Protein AF-A0A2I9DQM2-F1 (afdb_monomer)

Mean predicted aligned error: 3.82 Å

Solvent-accessible surface area (backbone atoms only — not comparable to full-atom values): 10138 Å² total; per-residue (Å²): 82,57,69,70,58,47,55,56,44,60,69,43,44,73,38,85,51,27,32,65,57,46,52,48,35,55,49,50,21,67,75,67,74,47,73,54,49,40,68,40,67,76,32,17,47,32,58,11,29,35,41,38,35,34,56,48,62,88,71,61,84,82,58,78,76,55,81,57,64,45,46,47,53,63,41,78,44,67,32,22,47,44,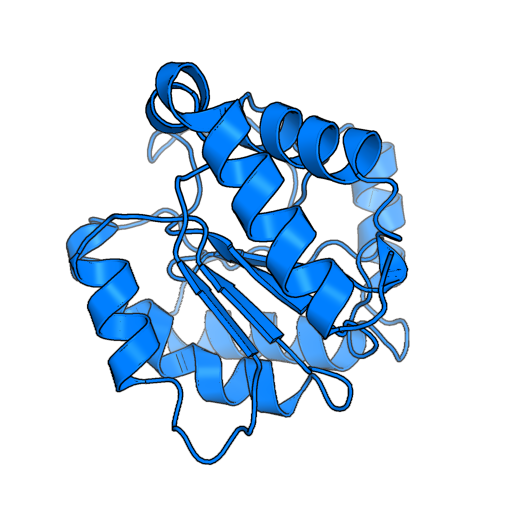43,40,49,48,39,58,76,66,62,50,57,50,53,38,28,33,60,46,41,42,24,57,47,70,81,78,56,65,69,73,40,15,50,73,28,18,71,49,46,52,65,55,54,74,53,27,85,49,54,44,29,40,38,34,32,36,75,52,64,48,44,52,50,24,44,61,72,43,49,58,78,85,60,86,52,48,80,45,78,36,47,25,43,37,63,79,40,24,78,80,32,44,70,55,31,46,51,54,51,50,52,53,34,46,77,68,63,59,100

Radius of gyration: 15.26 Å; Cα contacts (8 Å, |Δi|>4): 340; chains: 1; bounding box: 34×35×37 Å

Foldseek 3Di:
DDPVLQVVQVVLCPPPLNVLQNVLQVVLCVVVVFLFAGWGSQAQRLAAAEEEEEQEDDDDLVCPPQVHSYPALPGPAQQSVLVVVLCVVLVFRRSNYTYDYLYRGRDDDSLVCLLVSLLSVVSVVVSRPNHAAYEYQDPRPSNVVNNVVNVDVVRNHHYDYAHGSHPVRCVVCSVVVSVRVSVRCVVVVSD

Sequence (191 aa):
MDAQTCERKLSLLREPRMLPLTEYTDDLARRTNRVIPFFDPEDGGTQAELLLLMSHVDGDPGSARNGSPFISMENEDPTANNLQRVILDLGLPRSTLLLWNVVPWQDGDPKKEAGVGAIHLPRLIQRLPNLRGIAVLSKEGSVVKSVREEVPSRYRLEWTYTFSPGPRGYAHNGARLTQDLQNIARKLSLL

Organism: NCBI:txid200253

Secondary structure (DSSP, 8-state):
--HHHHHHHHHHTTSTTTHHHHHHHHHHHHHHTS--PEEPTTS-GGG-SEEEEEEE--S-TT--TT--SEE-TTSSSHHHHHHHHHHHHHT--GGGEEEEEEE-SSSS-HHHHHHHHHTTHHHHHTT-TT--EEEE----H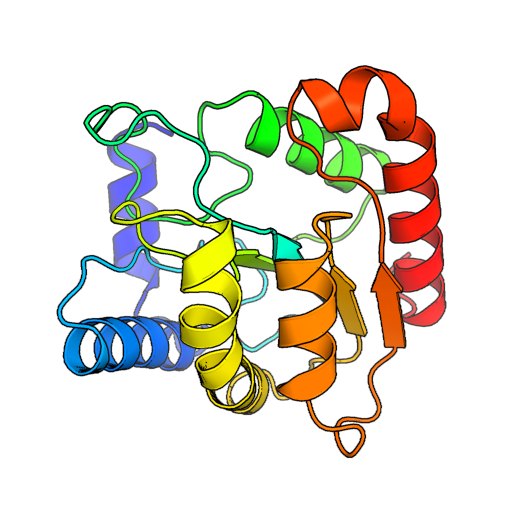HHHHHHHHHS-TTS--EEEE---SSHHHHHHHHHHHHHHHHHHHHHTT--

Structure (mmCIF, N/CA/C/O backbone):
data_AF-A0A2I9DQM2-F1
#
_entry.id   AF-A0A2I9DQM2-F1
#
loop_
_atom_site.group_PDB
_atom_site.id
_atom_site.type_symbol
_atom_site.label_atom_id
_atom_site.label_alt_id
_atom_site.label_comp_id
_atom_site.label_asym_id
_atom_site.label_entity_id
_atom_site.label_seq_id
_atom_site.pdbx_PDB_ins_code
_atom_site.Cartn_x
_atom_site.Cartn_y
_atom_site.Cartn_z
_atom_site.occupancy
_atom_site.B_iso_or_equiv
_atom_site.auth_seq_id
_atom_site.auth_comp_id
_atom_site.auth_asym_id
_atom_site.auth_atom_id
_atom_site.pdbx_PDB_model_num
ATOM 1 N N . MET A 1 1 ? 12.838 -11.529 3.606 1.00 83.88 1 MET A N 1
ATOM 2 C CA . MET A 1 1 ? 11.811 -12.558 3.821 1.00 83.88 1 MET A CA 1
ATOM 3 C C . MET A 1 1 ? 12.346 -13.876 3.293 1.00 83.88 1 MET A C 1
ATOM 5 O O . MET A 1 1 ? 12.704 -13.942 2.123 1.00 83.88 1 MET A O 1
ATOM 9 N N . ASP A 1 2 ? 12.428 -14.902 4.139 1.00 87.62 2 ASP A N 1
ATOM 10 C CA . ASP A 1 2 ? 12.892 -16.228 3.719 1.00 87.62 2 ASP A CA 1
ATOM 11 C C . ASP A 1 2 ? 11.804 -17.037 2.980 1.00 87.62 2 ASP A C 1
ATOM 13 O O . ASP A 1 2 ? 10.629 -16.655 2.919 1.00 87.62 2 ASP A O 1
ATOM 17 N N . ALA A 1 3 ? 12.207 -18.166 2.389 1.00 87.62 3 ALA A N 1
ATOM 18 C CA . ALA A 1 3 ? 11.323 -19.024 1.599 1.00 87.62 3 ALA A CA 1
ATOM 19 C C . ALA A 1 3 ? 10.185 -19.634 2.434 1.00 87.62 3 ALA A C 1
ATOM 21 O O . ALA A 1 3 ? 9.046 -19.669 1.976 1.00 87.62 3 ALA A O 1
ATOM 22 N N . GLN A 1 4 ? 10.467 -20.051 3.672 1.00 91.25 4 GLN A N 1
ATOM 23 C CA . GLN A 1 4 ? 9.466 -20.637 4.567 1.00 91.25 4 GLN A CA 1
ATOM 24 C C . GLN A 1 4 ? 8.364 -19.625 4.911 1.00 91.25 4 GLN A C 1
ATOM 26 O O . GLN A 1 4 ? 7.176 -19.954 4.930 1.00 91.25 4 GLN A O 1
ATOM 31 N N . THR A 1 5 ? 8.746 -18.370 5.141 1.00 92.56 5 THR A N 1
ATOM 32 C CA . THR A 1 5 ? 7.812 -17.267 5.362 1.00 92.56 5 THR A CA 1
ATOM 33 C C . THR A 1 5 ? 6.968 -17.010 4.119 1.00 92.56 5 THR A C 1
ATOM 35 O O . THR A 1 5 ? 5.751 -16.851 4.237 1.00 92.56 5 THR A O 1
ATOM 38 N N . CYS A 1 6 ? 7.578 -17.032 2.930 1.00 91.00 6 CYS A N 1
ATOM 39 C CA . CYS A 1 6 ? 6.846 -16.891 1.672 1.00 91.00 6 CYS A CA 1
ATOM 40 C C . CYS A 1 6 ? 5.822 -18.019 1.479 1.00 91.00 6 CYS A C 1
ATOM 42 O O . CYS A 1 6 ? 4.660 -17.734 1.196 1.00 91.00 6 CYS A O 1
ATOM 44 N N . GLU A 1 7 ? 6.211 -19.281 1.678 1.00 94.12 7 GLU A N 1
ATOM 45 C CA . GLU A 1 7 ? 5.318 -20.443 1.560 1.00 94.12 7 GLU A CA 1
ATOM 46 C C . GLU A 1 7 ? 4.135 -20.357 2.525 1.00 94.12 7 GLU A C 1
ATOM 48 O O . GLU A 1 7 ? 2.981 -20.537 2.123 1.00 94.12 7 GLU A O 1
ATOM 53 N N . ARG A 1 8 ? 4.399 -20.000 3.789 1.00 96.38 8 ARG A N 1
ATOM 54 C CA . ARG A 1 8 ? 3.339 -19.771 4.772 1.00 96.38 8 ARG A CA 1
ATOM 55 C C . ARG A 1 8 ? 2.374 -18.697 4.285 1.00 96.38 8 ARG A C 1
ATOM 57 O O . ARG A 1 8 ? 1.173 -18.945 4.276 1.00 96.38 8 ARG A O 1
ATOM 64 N N . LYS A 1 9 ? 2.863 -17.531 3.854 1.00 96.94 9 LYS A N 1
ATOM 65 C CA . LYS A 1 9 ? 2.003 -16.437 3.373 1.00 96.94 9 LYS A CA 1
ATOM 66 C C . LYS A 1 9 ? 1.204 -16.835 2.134 1.00 96.94 9 LYS A C 1
ATOM 68 O O . LYS A 1 9 ? 0.010 -16.562 2.071 1.00 96.94 9 LYS A O 1
ATOM 73 N N . LEU A 1 10 ? 1.805 -17.563 1.194 1.00 96.62 10 LEU A N 1
ATOM 74 C CA . LEU A 1 10 ? 1.105 -18.063 0.007 1.00 96.62 10 LEU A CA 1
ATOM 75 C C . LEU A 1 10 ? -0.111 -18.925 0.384 1.00 96.62 10 LEU A C 1
ATOM 77 O O . LEU A 1 10 ? -1.161 -18.803 -0.247 1.00 96.62 10 LEU A O 1
ATOM 81 N N . SER A 1 11 ? -0.015 -19.729 1.450 1.00 97.56 11 SER A N 1
ATOM 82 C CA . SER A 1 11 ? -1.142 -20.545 1.932 1.00 97.56 11 SER A CA 1
ATOM 83 C C . SER A 1 11 ? -2.333 -19.728 2.461 1.00 97.56 11 SER A C 1
ATOM 85 O O . SER A 1 11 ? -3.461 -20.220 2.465 1.00 97.56 11 SER A O 1
ATOM 87 N N . LEU A 1 12 ? -2.114 -18.462 2.839 1.00 98.12 12 LEU A N 1
ATOM 88 C CA . LEU A 1 12 ? -3.132 -17.569 3.405 1.00 98.12 12 LEU A CA 1
ATOM 89 C C . LEU A 1 12 ? -3.877 -16.754 2.333 1.00 98.12 12 LEU A C 1
ATOM 91 O O . LEU A 1 12 ? -4.887 -16.117 2.628 1.00 98.12 12 LEU A O 1
ATOM 95 N N . LEU A 1 13 ? -3.439 -16.787 1.068 1.00 98.12 13 LEU A N 1
ATOM 96 C CA . LEU A 1 13 ? -4.040 -15.997 -0.023 1.00 98.12 13 LEU A CA 1
ATOM 97 C C . LEU A 1 13 ? -5.496 -16.361 -0.344 1.00 98.12 13 LEU A C 1
ATOM 99 O O . LEU A 1 13 ? -6.190 -15.605 -1.029 1.00 98.12 13 LEU A O 1
ATOM 103 N N . ARG A 1 14 ? -5.960 -17.521 0.132 1.00 97.56 14 ARG A N 1
ATOM 104 C CA . ARG A 1 14 ? -7.339 -17.999 -0.032 1.00 97.56 14 ARG A CA 1
ATOM 105 C C . ARG A 1 14 ? -8.211 -17.770 1.202 1.00 97.56 14 ARG A C 1
ATOM 107 O O . ARG A 1 14 ? -9.390 -18.111 1.162 1.00 97.56 14 ARG A O 1
ATOM 114 N N . GLU A 1 15 ? -7.677 -17.177 2.270 1.00 98.12 15 GLU A N 1
ATOM 115 C CA . GLU A 1 15 ? -8.497 -16.764 3.410 1.00 98.12 15 GLU A CA 1
ATOM 116 C C . GLU A 1 15 ? -9.577 -15.760 2.971 1.00 98.12 15 GLU A C 1
ATOM 118 O O . GLU A 1 15 ? -9.309 -14.925 2.103 1.00 98.12 15 GLU A O 1
ATOM 123 N N . PRO A 1 16 ? -10.776 -15.754 3.587 1.00 98.06 16 PRO A N 1
ATOM 124 C CA . PRO A 1 16 ? -11.873 -14.869 3.180 1.00 98.06 16 PRO A CA 1
ATOM 125 C C . PRO A 1 16 ? -11.506 -13.380 3.116 1.00 98.06 16 PRO A C 1
ATOM 127 O O . PRO A 1 16 ? -11.966 -12.670 2.226 1.00 98.06 16 PRO A O 1
ATOM 130 N N . ARG A 1 17 ? -10.643 -12.909 4.025 1.00 97.69 17 ARG A N 1
ATOM 131 C CA . ARG A 1 17 ? -10.163 -11.516 4.061 1.00 97.69 17 ARG A CA 1
ATOM 132 C C . ARG A 1 17 ? -9.098 -11.192 3.007 1.00 97.69 17 ARG A C 1
ATOM 134 O O . ARG A 1 17 ? -8.792 -10.024 2.808 1.00 97.69 17 ARG A O 1
ATOM 141 N N . MET A 1 18 ? -8.504 -12.202 2.372 1.00 98.62 18 MET A N 1
ATOM 142 C CA . MET A 1 18 ? -7.461 -12.038 1.354 1.00 98.62 18 MET A CA 1
ATOM 143 C C . MET A 1 18 ? -7.965 -12.351 -0.046 1.00 98.62 18 MET A C 1
ATOM 145 O O . MET A 1 18 ? -7.516 -11.723 -0.999 1.00 98.62 18 MET A O 1
ATOM 149 N N . LEU A 1 19 ? -8.927 -13.266 -0.184 1.00 98.50 19 LEU A N 1
ATOM 150 C CA . LEU A 1 19 ? -9.410 -13.732 -1.479 1.00 98.50 19 LEU A CA 1
ATOM 151 C C . LEU A 1 19 ? -9.813 -12.585 -2.431 1.00 98.50 19 LEU A C 1
ATOM 153 O O . LEU A 1 19 ? -9.330 -12.600 -3.562 1.00 98.50 19 LEU A O 1
ATOM 157 N N . PRO A 1 20 ? -10.568 -11.543 -2.015 1.00 98.69 20 PRO A N 1
ATOM 158 C CA . PRO A 1 20 ? -10.912 -10.440 -2.919 1.00 98.69 20 PRO A CA 1
ATOM 159 C C . PRO A 1 20 ? -9.706 -9.608 -3.382 1.00 98.69 20 PRO A C 1
ATOM 161 O O . PRO A 1 20 ? -9.753 -8.990 -4.447 1.00 98.69 20 PRO A O 1
ATOM 164 N N . LEU A 1 21 ? -8.631 -9.577 -2.589 1.00 98.81 21 LEU A N 1
ATOM 165 C CA . LEU A 1 21 ? -7.381 -8.902 -2.933 1.00 98.81 21 LEU A CA 1
ATOM 166 C C . LEU A 1 21 ? -6.520 -9.758 -3.866 1.00 98.81 21 LEU A C 1
ATOM 168 O O . LEU A 1 21 ? -5.969 -9.232 -4.828 1.00 98.81 21 LEU A O 1
ATOM 172 N N . THR A 1 22 ? -6.474 -11.072 -3.643 1.00 98.69 22 THR A N 1
ATOM 173 C CA . THR A 1 22 ? -5.850 -12.038 -4.561 1.00 98.69 22 THR A CA 1
ATOM 174 C C . THR A 1 22 ? -6.535 -12.009 -5.932 1.00 98.69 22 THR A C 1
ATOM 176 O O . THR A 1 22 ? -5.884 -11.950 -6.971 1.00 98.69 22 THR A O 1
ATOM 179 N N . GLU A 1 23 ? -7.868 -11.961 -5.964 1.00 98.56 23 GLU A N 1
ATOM 180 C CA . GLU A 1 23 ? -8.626 -11.813 -7.212 1.00 98.56 23 GLU A CA 1
ATOM 181 C C . GLU A 1 23 ? -8.336 -10.483 -7.917 1.00 98.56 23 GLU A C 1
ATOM 183 O O . GLU A 1 23 ? -8.291 -10.432 -9.149 1.00 98.56 23 GLU A O 1
ATOM 188 N N . TYR A 1 24 ? -8.125 -9.408 -7.151 1.00 98.69 24 TYR A N 1
ATOM 189 C CA . TYR A 1 24 ? -7.715 -8.120 -7.702 1.00 98.69 24 TYR A CA 1
ATOM 190 C C . TYR A 1 24 ? -6.330 -8.203 -8.354 1.00 98.69 24 TYR A C 1
ATOM 192 O O . TYR A 1 24 ? -6.173 -7.708 -9.470 1.00 98.69 24 TYR A O 1
ATOM 200 N N . THR A 1 25 ? -5.342 -8.843 -7.718 1.00 98.00 25 THR A N 1
ATOM 201 C CA . THR A 1 25 ? -4.003 -8.995 -8.312 1.00 98.00 25 THR A CA 1
ATOM 202 C C . THR A 1 25 ? -4.038 -9.867 -9.563 1.00 98.00 25 THR A C 1
ATOM 204 O O . THR A 1 25 ? -3.417 -9.514 -10.565 1.00 98.00 25 THR A O 1
ATOM 207 N N . ASP A 1 26 ? -4.845 -10.932 -9.560 1.00 97.94 26 ASP A N 1
ATOM 208 C CA . ASP A 1 26 ? -5.051 -11.797 -10.726 1.00 97.94 26 ASP A CA 1
ATOM 209 C C . ASP A 1 26 ? -5.718 -11.042 -11.896 1.00 97.94 26 ASP A C 1
ATOM 211 O O . ASP A 1 26 ? -5.332 -11.196 -13.057 1.00 97.94 26 ASP A O 1
ATOM 215 N N . ASP A 1 27 ? -6.736 -10.218 -11.617 1.00 98.12 27 ASP A N 1
ATOM 216 C CA . ASP A 1 27 ? -7.393 -9.374 -12.625 1.00 98.12 27 ASP A CA 1
ATOM 217 C C . ASP A 1 27 ? -6.450 -8.298 -13.168 1.00 98.12 27 ASP A C 1
ATOM 219 O O . ASP A 1 27 ? -6.400 -8.075 -14.380 1.00 98.12 27 ASP A O 1
ATOM 223 N N . LEU A 1 28 ? -5.665 -7.667 -12.293 1.00 97.56 28 LEU A N 1
ATOM 224 C CA . LEU A 1 28 ? -4.677 -6.671 -12.687 1.00 97.56 28 LEU A CA 1
ATOM 225 C C . LEU A 1 28 ? -3.611 -7.281 -13.604 1.00 97.56 28 LEU A C 1
ATOM 227 O O . LEU A 1 28 ? -3.311 -6.698 -14.647 1.00 97.56 28 LEU A O 1
ATOM 231 N N . ALA A 1 29 ? -3.107 -8.474 -13.274 1.00 96.44 29 ALA A N 1
ATOM 232 C CA . ALA A 1 29 ? -2.142 -9.201 -14.095 1.00 96.44 29 ALA A CA 1
ATOM 233 C C . ALA A 1 29 ? -2.704 -9.501 -15.490 1.00 96.44 29 ALA A C 1
ATOM 235 O O . ALA A 1 29 ? -2.054 -9.210 -16.492 1.00 96.44 29 ALA A O 1
ATOM 236 N N . ARG A 1 30 ? -3.951 -9.988 -15.582 1.00 97.38 30 ARG A N 1
ATOM 237 C CA . ARG A 1 30 ? -4.610 -10.248 -16.877 1.00 97.38 30 ARG A CA 1
ATOM 238 C C . ARG A 1 30 ? -4.799 -8.986 -17.716 1.00 97.38 30 ARG A C 1
ATOM 240 O O . ARG A 1 30 ? -4.637 -9.034 -18.930 1.00 97.38 30 ARG A O 1
ATOM 247 N N . ARG A 1 31 ? -5.168 -7.864 -17.093 1.00 95.94 31 ARG A N 1
ATOM 248 C CA . ARG A 1 31 ? -5.431 -6.597 -17.801 1.00 95.94 31 ARG A CA 1
ATOM 249 C C . ARG A 1 31 ? -4.175 -5.916 -18.308 1.00 95.94 31 ARG A C 1
ATOM 251 O O . ARG A 1 31 ? -4.223 -5.265 -19.346 1.00 95.94 31 ARG A O 1
ATOM 258 N N . THR A 1 32 ? -3.098 -6.019 -17.544 1.00 94.50 32 THR A N 1
ATOM 259 C CA . THR A 1 32 ? -1.832 -5.349 -17.850 1.00 94.50 32 THR A CA 1
ATOM 260 C C . THR A 1 32 ? -0.866 -6.257 -18.597 1.00 94.50 32 THR A C 1
ATOM 262 O O . THR A 1 32 ? 0.078 -5.756 -19.196 1.00 94.50 32 THR A O 1
ATOM 265 N N . ASN A 1 33 ? -1.114 -7.573 -18.601 1.00 94.81 33 ASN A N 1
ATOM 266 C CA . ASN A 1 33 ? -0.184 -8.592 -19.080 1.00 94.81 33 ASN A CA 1
ATOM 267 C C . ASN A 1 33 ? 1.191 -8.479 -18.390 1.00 94.81 33 ASN A C 1
ATOM 269 O O . ASN A 1 33 ? 2.236 -8.579 -19.031 1.00 94.81 33 ASN A O 1
ATOM 273 N N . ARG A 1 34 ? 1.176 -8.223 -17.075 1.00 92.38 34 ARG A N 1
ATOM 274 C CA . ARG A 1 34 ? 2.367 -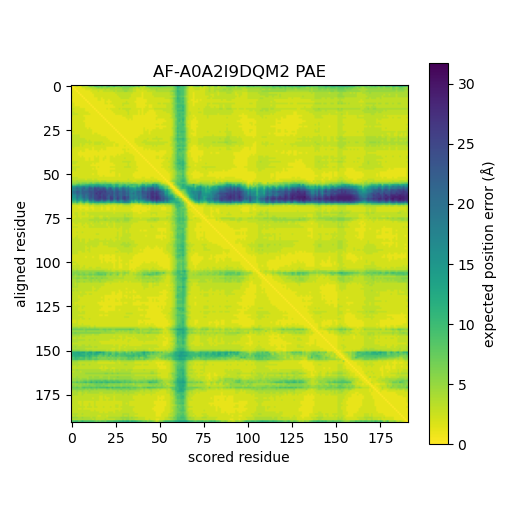8.021 -16.238 1.00 92.38 34 ARG A CA 1
ATOM 275 C C . ARG A 1 34 ? 2.357 -8.942 -15.027 1.00 92.38 34 ARG A C 1
ATOM 277 O O . ARG A 1 34 ? 1.310 -9.421 -14.594 1.00 92.38 34 ARG A O 1
ATOM 284 N N . VAL A 1 35 ? 3.542 -9.155 -14.463 1.00 91.06 35 VAL A N 1
ATOM 285 C CA . VAL A 1 35 ? 3.699 -9.834 -13.174 1.00 91.06 35 VAL A CA 1
ATOM 286 C C . VAL A 1 35 ? 3.286 -8.867 -12.072 1.00 91.06 35 VAL A C 1
ATOM 288 O O . VAL A 1 35 ? 3.862 -7.787 -11.945 1.00 91.06 35 VAL A O 1
ATOM 291 N N . ILE A 1 36 ? 2.286 -9.262 -11.286 1.00 94.12 36 ILE A N 1
ATOM 292 C CA . ILE A 1 36 ? 1.750 -8.467 -10.182 1.00 94.12 36 ILE A CA 1
ATOM 293 C C . ILE A 1 36 ? 2.036 -9.204 -8.868 1.00 94.12 36 ILE A C 1
ATOM 295 O O . ILE A 1 36 ? 1.641 -10.364 -8.745 1.00 94.12 36 ILE A O 1
ATOM 299 N N . PRO A 1 37 ? 2.711 -8.571 -7.894 1.00 94.12 37 PRO A N 1
ATOM 300 C CA . PRO A 1 37 ? 2.888 -9.144 -6.566 1.00 94.12 37 PRO A CA 1
ATOM 301 C C . PRO A 1 37 ? 1.555 -9.210 -5.812 1.00 94.12 37 PRO A C 1
ATOM 303 O O . PRO A 1 37 ? 0.647 -8.408 -6.036 1.00 94.12 37 PRO A O 1
ATOM 306 N N . PHE A 1 38 ? 1.454 -10.139 -4.871 1.00 97.06 38 PHE A N 1
ATOM 307 C CA . PHE A 1 38 ? 0.336 -10.235 -3.946 1.00 97.06 38 PHE A CA 1
ATOM 308 C C . PHE A 1 38 ? 0.422 -9.171 -2.843 1.00 97.06 38 PHE A C 1
ATOM 310 O O . PHE A 1 38 ? 1.488 -8.632 -2.534 1.00 97.06 38 PHE A O 1
ATOM 317 N N . PHE A 1 39 ? -0.712 -8.893 -2.206 1.00 98.06 39 PHE A N 1
ATOM 318 C CA . PHE A 1 39 ? -0.729 -8.202 -0.917 1.00 98.06 39 PHE A CA 1
ATOM 319 C C . PHE A 1 39 ? -0.169 -9.114 0.168 1.00 98.06 39 PHE A C 1
ATOM 321 O O . PHE A 1 39 ? -0.381 -10.327 0.115 1.00 98.06 39 PHE A O 1
ATOM 328 N N . ASP A 1 40 ? 0.490 -8.542 1.172 1.00 97.44 40 ASP A N 1
ATOM 329 C CA . ASP A 1 40 ? 0.930 -9.312 2.328 1.00 97.44 40 ASP A CA 1
ATOM 330 C C . ASP A 1 40 ? -0.277 -9.790 3.162 1.00 97.44 40 ASP A C 1
ATOM 332 O O . ASP A 1 40 ? -1.038 -8.962 3.667 1.00 97.44 40 ASP A O 1
ATOM 336 N N . PRO A 1 41 ? -0.471 -11.105 3.356 1.00 97.81 41 PRO A N 1
ATOM 337 C CA . PRO A 1 41 ? -1.569 -11.623 4.163 1.00 97.81 41 PRO A CA 1
ATOM 338 C C . PRO A 1 41 ? -1.507 -11.239 5.638 1.00 97.81 41 PRO A C 1
ATOM 340 O O . PRO A 1 41 ? -2.484 -11.441 6.343 1.00 97.81 41 PRO A O 1
ATOM 343 N N . GLU A 1 42 ? -0.396 -10.729 6.153 1.00 96.75 42 GLU A N 1
ATOM 344 C CA . GLU A 1 42 ? -0.323 -10.261 7.544 1.00 96.75 42 GLU A CA 1
ATOM 345 C C . GLU A 1 42 ? -0.794 -8.819 7.732 1.00 96.75 42 GLU A C 1
ATOM 347 O O . GLU A 1 42 ? -0.964 -8.363 8.864 1.00 96.75 42 GLU A O 1
ATOM 352 N N . ASP A 1 43 ? -1.040 -8.114 6.631 1.00 98.12 43 ASP A N 1
ATOM 353 C CA . ASP A 1 43 ? -1.777 -6.860 6.642 1.00 98.12 43 ASP A CA 1
ATOM 354 C C . ASP A 1 43 ? -3.279 -7.131 6.876 1.00 98.12 43 ASP A C 1
ATOM 356 O O . ASP A 1 43 ? -3.749 -8.273 6.932 1.00 98.12 43 ASP A O 1
ATOM 360 N N . GLY A 1 44 ? -4.074 -6.072 7.008 1.00 97.94 44 GLY A N 1
ATOM 361 C CA . GLY A 1 44 ? -5.502 -6.153 7.323 1.00 97.94 44 GLY A CA 1
ATOM 362 C C . GLY A 1 44 ? -6.381 -6.822 6.265 1.00 97.94 44 GLY A C 1
ATOM 363 O O . GLY A 1 44 ? -7.550 -7.109 6.524 1.00 97.94 44 GLY A O 1
ATOM 364 N N . GLY A 1 45 ? -5.859 -7.082 5.066 1.00 98.50 45 GLY A N 1
ATOM 365 C CA . GLY A 1 45 ? -6.655 -7.584 3.951 1.00 98.50 45 GLY A CA 1
ATOM 366 C C . GLY A 1 45 ? -7.860 -6.676 3.669 1.00 98.50 45 GLY A C 1
ATOM 367 O O . GLY A 1 45 ? -7.765 -5.450 3.728 1.00 98.50 45 GLY A O 1
ATOM 368 N N . THR A 1 46 ? -9.032 -7.264 3.428 1.00 98.50 46 THR A N 1
ATOM 369 C CA . THR A 1 46 ? -10.292 -6.520 3.248 1.00 98.50 46 THR A CA 1
ATOM 370 C C . THR A 1 46 ? -10.780 -5.814 4.517 1.00 98.50 46 THR A C 1
ATOM 372 O O . THR A 1 46 ? -11.719 -5.024 4.446 1.00 98.50 46 THR A O 1
ATOM 375 N N . GLN A 1 47 ? -10.193 -6.105 5.682 1.00 98.25 47 GLN A N 1
ATOM 376 C CA . GLN A 1 47 ? -10.544 -5.458 6.947 1.00 98.25 47 GLN A CA 1
ATOM 377 C C . GLN A 1 47 ? -9.740 -4.180 7.203 1.00 98.25 47 GLN A C 1
ATOM 379 O O . GLN A 1 47 ? -10.045 -3.480 8.164 1.00 98.25 47 GLN A O 1
ATOM 384 N N . ALA A 1 48 ? -8.756 -3.864 6.354 1.00 98.62 48 ALA A N 1
ATOM 385 C CA . ALA A 1 48 ? -7.925 -2.682 6.510 1.00 98.62 48 ALA A CA 1
ATOM 386 C C . ALA A 1 48 ? -8.747 -1.382 6.512 1.00 98.62 48 ALA A C 1
ATOM 388 O O . ALA A 1 48 ? -9.675 -1.193 5.721 1.00 98.62 48 ALA A O 1
ATOM 389 N N . GLU A 1 49 ? -8.348 -0.464 7.386 1.00 98.69 49 GLU A N 1
ATOM 390 C CA . GLU A 1 49 ? -8.962 0.848 7.578 1.00 98.69 49 GLU A CA 1
ATOM 391 C C . GLU A 1 49 ? -8.117 1.974 6.970 1.00 98.69 49 GLU A C 1
ATOM 393 O O . GLU A 1 49 ? -8.652 3.023 6.595 1.00 98.69 49 GLU A O 1
ATOM 398 N N . LEU A 1 50 ? -6.807 1.751 6.828 1.00 98.81 50 LEU A N 1
ATOM 399 C CA . LEU A 1 50 ? -5.858 2.690 6.241 1.00 98.81 50 LEU A CA 1
ATOM 400 C C . LEU A 1 50 ? -5.040 2.018 5.130 1.00 98.81 50 LEU A C 1
ATOM 402 O O . LEU A 1 50 ? -4.260 1.099 5.374 1.00 98.81 50 LEU A O 1
ATOM 406 N N . LEU A 1 51 ? -5.180 2.526 3.906 1.00 98.75 51 LEU A N 1
ATOM 407 C CA . LEU A 1 51 ? -4.370 2.116 2.759 1.00 98.75 51 LEU A CA 1
ATOM 408 C C . LEU A 1 51 ? -3.119 2.999 2.665 1.00 98.75 51 LEU A C 1
ATOM 410 O O . LEU A 1 51 ? -3.211 4.220 2.510 1.00 98.75 51 LEU A O 1
ATOM 414 N N . LEU A 1 52 ? -1.950 2.372 2.729 1.00 98.69 52 LEU A N 1
ATOM 415 C CA . LEU A 1 52 ? -0.652 2.998 2.520 1.00 98.69 52 LEU A CA 1
ATOM 416 C C . LEU A 1 52 ? -0.264 2.829 1.046 1.00 98.69 52 LEU A C 1
ATOM 418 O O . LEU A 1 52 ? 0.005 1.718 0.595 1.00 98.69 52 LEU A O 1
ATOM 422 N N . LEU A 1 53 ? -0.251 3.929 0.291 1.00 97.81 53 LEU A N 1
ATOM 423 C CA . LEU A 1 53 ? 0.103 3.940 -1.128 1.00 97.81 53 LEU A CA 1
ATOM 424 C C . LEU A 1 53 ? 1.520 4.457 -1.332 1.00 97.81 53 LEU A C 1
ATOM 426 O O . LEU A 1 53 ? 1.793 5.649 -1.190 1.00 97.81 53 LEU A O 1
ATOM 430 N N . MET A 1 54 ? 2.410 3.569 -1.739 1.00 95.12 54 MET A N 1
ATOM 431 C CA . MET A 1 54 ? 3.736 3.902 -2.235 1.00 95.12 54 MET A CA 1
ATOM 432 C C . MET A 1 54 ? 3.718 4.087 -3.759 1.00 95.12 54 MET A C 1
ATOM 434 O O . MET A 1 54 ? 2.726 3.814 -4.434 1.00 95.12 54 MET A O 1
ATOM 438 N N . SER A 1 55 ? 4.793 4.636 -4.325 1.00 92.44 55 SER A N 1
ATOM 439 C CA . SER A 1 55 ? 4.835 4.984 -5.749 1.00 92.44 55 SER A CA 1
ATOM 440 C C . SER A 1 55 ? 5.001 3.763 -6.651 1.00 92.44 55 SER A C 1
ATOM 442 O O . SER A 1 55 ? 4.205 3.574 -7.567 1.00 92.44 55 SER A O 1
ATOM 444 N N . HIS A 1 56 ? 6.030 2.960 -6.404 1.00 87.19 56 HIS A N 1
ATOM 445 C CA . HIS A 1 56 ? 6.422 1.836 -7.244 1.00 87.19 56 HIS A CA 1
ATOM 446 C C . HIS A 1 56 ? 7.245 0.827 -6.450 1.00 87.19 56 HIS A C 1
ATOM 448 O O . HIS A 1 56 ? 7.635 1.097 -5.314 1.00 87.19 56 HIS A O 1
ATOM 454 N N . VAL A 1 57 ? 7.494 -0.332 -7.054 1.00 76.31 57 VAL A N 1
ATOM 455 C CA . VAL A 1 57 ? 8.425 -1.320 -6.509 1.00 76.31 57 VAL A CA 1
ATOM 456 C C . VAL A 1 57 ? 9.835 -0.730 -6.518 1.00 76.31 57 VAL A C 1
ATOM 458 O O . VAL A 1 57 ? 10.330 -0.330 -7.571 1.00 76.31 57 VAL A O 1
ATOM 461 N N . ASP A 1 58 ? 10.476 -0.674 -5.353 1.00 64.06 58 ASP A N 1
ATOM 462 C CA . ASP A 1 58 ? 11.890 -0.321 -5.260 1.00 64.06 58 ASP A CA 1
ATOM 463 C C . ASP A 1 58 ? 12.747 -1.489 -5.781 1.00 64.06 58 ASP A C 1
ATOM 465 O O . ASP A 1 58 ? 12.553 -2.640 -5.388 1.00 64.06 58 ASP A O 1
ATOM 469 N N . GLY A 1 59 ? 13.700 -1.203 -6.672 1.00 53.62 59 GLY A N 1
ATOM 470 C CA . GLY A 1 59 ? 14.635 -2.194 -7.214 1.00 53.62 59 GLY A CA 1
ATOM 471 C C . GLY A 1 59 ? 15.106 -1.859 -8.629 1.00 53.62 59 GLY A C 1
ATOM 472 O O . GLY A 1 59 ? 14.445 -1.126 -9.360 1.00 53.62 59 GLY A O 1
ATOM 473 N N . ASP A 1 60 ? 16.269 -2.382 -9.011 1.00 43.94 60 ASP A N 1
ATOM 474 C CA . ASP A 1 60 ? 16.780 -2.285 -10.382 1.00 43.94 60 ASP A CA 1
ATOM 475 C C . ASP A 1 60 ? 15.928 -3.210 -11.280 1.00 43.94 60 ASP A C 1
ATOM 477 O O . ASP A 1 60 ? 15.693 -4.358 -10.875 1.00 43.94 60 ASP A O 1
ATOM 481 N N . PRO A 1 61 ? 15.429 -2.777 -12.456 1.00 35.75 61 PRO A N 1
ATOM 482 C CA . PRO A 1 61 ? 14.734 -3.653 -13.402 1.00 35.75 61 PRO A CA 1
ATOM 483 C C . PRO A 1 61 ? 15.681 -4.769 -13.872 1.00 35.75 61 PRO A C 1
ATOM 485 O O . PRO A 1 61 ? 16.485 -4.597 -14.782 1.00 35.75 61 PRO A O 1
ATOM 488 N N . GLY A 1 62 ? 15.619 -5.919 -13.199 1.00 36.88 62 GLY A N 1
ATOM 489 C CA . GLY A 1 62 ? 16.552 -7.039 -13.369 1.00 36.88 62 GLY A CA 1
ATOM 490 C C . GLY A 1 62 ? 17.058 -7.632 -12.052 1.00 36.88 62 GLY A C 1
ATOM 491 O O . GLY A 1 62 ? 17.540 -8.764 -12.030 1.00 36.88 62 GLY A O 1
ATOM 492 N N . SER A 1 63 ? 16.890 -6.934 -10.925 1.00 39.03 63 SER A N 1
ATOM 493 C CA . SER A 1 63 ? 17.126 -7.510 -9.607 1.00 39.03 63 SER A CA 1
ATOM 494 C C . SER A 1 63 ? 15.881 -8.271 -9.148 1.00 39.03 63 SER A C 1
ATOM 496 O O . SER A 1 63 ? 15.021 -7.755 -8.441 1.00 39.03 63 SER A O 1
ATOM 498 N N . ALA A 1 64 ? 15.808 -9.554 -9.493 1.00 36.94 64 ALA A N 1
ATOM 499 C CA . ALA A 1 64 ? 14.938 -10.530 -8.833 1.00 36.94 64 ALA A CA 1
ATOM 500 C C . ALA A 1 64 ? 15.344 -10.768 -7.353 1.00 36.94 64 ALA A C 1
ATOM 502 O O . ALA A 1 64 ? 15.267 -11.887 -6.853 1.00 36.94 64 ALA A O 1
ATOM 503 N N . ARG A 1 65 ? 15.872 -9.756 -6.647 1.00 42.59 65 ARG A N 1
ATOM 504 C CA . ARG A 1 65 ? 16.701 -9.951 -5.447 1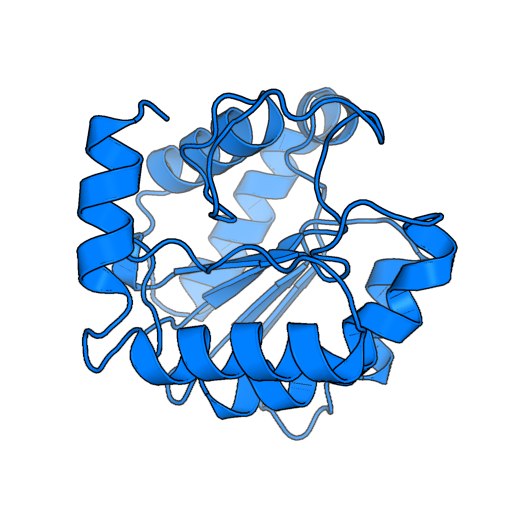.00 42.59 65 ARG A CA 1
ATOM 505 C C . ARG A 1 65 ? 16.023 -9.784 -4.104 1.00 42.59 65 ARG A C 1
ATOM 507 O O . ARG A 1 65 ? 16.730 -9.948 -3.122 1.00 42.59 65 ARG A O 1
ATOM 514 N N . ASN A 1 66 ? 14.703 -9.629 -4.038 1.00 51.16 66 ASN A N 1
ATOM 515 C CA . ASN A 1 66 ? 14.024 -9.839 -2.755 1.00 51.16 66 ASN A CA 1
ATOM 516 C C . ASN A 1 66 ? 13.157 -11.098 -2.697 1.00 51.16 66 ASN A C 1
ATOM 518 O O . ASN A 1 66 ? 12.679 -11.406 -1.613 1.00 51.16 66 ASN A O 1
ATOM 522 N N . GLY A 1 67 ? 12.991 -11.845 -3.804 1.00 64.38 67 GLY A N 1
ATOM 523 C CA . GLY A 1 67 ? 12.402 -13.201 -3.841 1.00 64.38 67 GLY A CA 1
ATOM 524 C C . GLY A 1 67 ? 10.955 -13.349 -3.340 1.00 64.38 67 GLY A C 1
ATOM 525 O O . GLY A 1 67 ? 10.340 -14.390 -3.548 1.00 64.38 67 GLY A O 1
ATOM 526 N N . SER A 1 68 ? 10.409 -12.316 -2.703 1.00 82.12 68 SER A N 1
ATOM 527 C CA . SER A 1 68 ? 9.089 -12.282 -2.106 1.00 82.12 68 SER A CA 1
ATOM 528 C C . SER A 1 68 ? 8.055 -11.992 -3.188 1.00 82.12 68 SER A C 1
ATOM 530 O O . SER A 1 68 ? 8.180 -10.990 -3.900 1.00 82.12 68 SER A O 1
ATOM 532 N N . PRO A 1 69 ? 7.001 -12.812 -3.308 1.00 90.56 69 PRO A N 1
ATOM 533 C CA . PRO A 1 69 ? 5.893 -12.524 -4.202 1.00 90.56 69 PRO A CA 1
ATOM 534 C C . PRO A 1 69 ? 4.940 -11.466 -3.616 1.00 90.56 69 PRO A C 1
ATOM 536 O O . PRO A 1 69 ? 3.834 -11.326 -4.127 1.00 90.56 69 PRO A O 1
ATOM 539 N N . PHE A 1 70 ? 5.331 -10.736 -2.559 1.00 93.62 70 PHE A N 1
ATOM 540 C CA . PHE A 1 70 ? 4.471 -9.816 -1.811 1.00 93.62 70 PHE A CA 1
ATOM 541 C C . PHE A 1 70 ? 4.979 -8.368 -1.812 1.00 93.62 70 PHE A C 1
ATOM 543 O O . PHE A 1 70 ? 6.176 -8.102 -1.664 1.00 93.62 70 PHE A O 1
ATOM 550 N N . ILE A 1 71 ? 4.047 -7.412 -1.859 1.00 93.75 71 ILE A N 1
ATOM 551 C CA . ILE A 1 71 ? 4.296 -6.048 -1.377 1.00 93.75 71 ILE A CA 1
ATOM 552 C C . ILE A 1 71 ? 4.183 -6.077 0.146 1.00 93.75 71 ILE A C 1
ATOM 554 O O . ILE A 1 71 ? 3.093 -6.271 0.678 1.00 93.75 71 ILE A O 1
ATOM 558 N N . SER A 1 72 ? 5.312 -5.920 0.840 1.00 93.44 72 SER A N 1
ATOM 559 C CA . SER A 1 72 ? 5.401 -6.150 2.282 1.00 93.44 72 SER A CA 1
ATOM 560 C C . SER A 1 72 ? 6.392 -5.209 2.965 1.00 93.44 72 SER A C 1
ATOM 562 O O . SER A 1 72 ? 7.449 -4.900 2.417 1.00 93.44 72 SER A O 1
ATOM 564 N N . MET A 1 73 ? 6.074 -4.825 4.204 1.00 92.44 73 MET A N 1
ATOM 565 C CA . MET A 1 73 ? 6.998 -4.139 5.121 1.00 92.44 73 MET A CA 1
ATOM 566 C C . MET A 1 73 ? 8.096 -5.065 5.673 1.00 92.44 73 MET A C 1
ATOM 568 O O . MET A 1 73 ? 9.011 -4.593 6.333 1.00 92.44 73 MET A O 1
ATOM 572 N N . GLU A 1 74 ? 8.014 -6.371 5.413 1.00 91.38 74 GLU A N 1
ATOM 573 C CA . GLU A 1 74 ? 9.004 -7.381 5.818 1.00 91.38 74 GLU A CA 1
ATOM 574 C C . GLU A 1 74 ? 9.921 -7.810 4.662 1.00 91.38 74 GLU A C 1
ATOM 576 O O . GLU A 1 74 ? 10.695 -8.771 4.770 1.00 91.38 74 GLU A O 1
ATOM 581 N N . ASN A 1 75 ? 9.820 -7.127 3.520 1.00 89.56 75 ASN A N 1
ATOM 582 C CA . ASN A 1 75 ? 10.786 -7.291 2.448 1.00 89.56 75 ASN A CA 1
ATOM 583 C C . ASN A 1 75 ? 12.171 -6.827 2.932 1.00 89.56 75 ASN A C 1
ATOM 585 O O . ASN A 1 75 ? 12.301 -5.879 3.703 1.00 89.56 75 ASN A O 1
ATOM 589 N N . GLU A 1 76 ? 13.225 -7.523 2.500 1.00 86.00 76 GLU A N 1
ATOM 590 C CA . GLU A 1 76 ? 14.608 -7.228 2.901 1.00 86.00 76 GLU A CA 1
ATOM 591 C C . GLU A 1 76 ? 15.173 -6.054 2.097 1.00 86.00 76 GLU A C 1
ATOM 593 O O . GLU A 1 76 ? 16.108 -6.187 1.311 1.00 86.00 76 GLU A O 1
ATOM 598 N N . ASP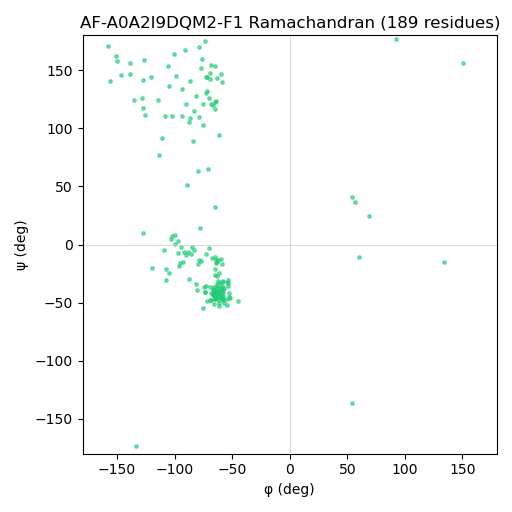 A 1 77 ? 14.569 -4.882 2.254 1.00 86.25 77 ASP A N 1
ATOM 599 C CA . ASP A 1 77 ? 15.043 -3.652 1.639 1.00 86.25 77 ASP A CA 1
ATOM 600 C C . ASP A 1 77 ? 14.943 -2.461 2.603 1.00 86.25 77 ASP A C 1
ATOM 602 O O . ASP A 1 77 ? 14.164 -2.468 3.562 1.00 86.25 77 ASP A O 1
ATOM 606 N N . PRO A 1 78 ? 15.755 -1.412 2.385 1.00 89.50 78 PRO A N 1
ATOM 607 C CA . PRO A 1 78 ? 15.743 -0.239 3.248 1.00 89.50 78 PRO A CA 1
ATOM 608 C C . PRO A 1 78 ? 14.384 0.459 3.354 1.00 89.50 78 PRO A C 1
ATOM 610 O O . PRO A 1 78 ? 14.095 1.055 4.391 1.00 89.50 78 PRO A O 1
ATOM 613 N N . THR A 1 79 ? 13.564 0.429 2.303 1.00 90.69 79 THR A N 1
ATOM 614 C CA . THR A 1 79 ? 12.274 1.117 2.291 1.00 90.69 79 THR A CA 1
ATOM 615 C C . THR A 1 79 ? 11.273 0.407 3.194 1.00 90.69 79 THR A C 1
ATOM 617 O O . THR A 1 79 ? 10.658 1.049 4.050 1.00 90.69 79 THR A O 1
ATOM 620 N N . ALA A 1 80 ? 11.155 -0.913 3.046 1.00 91.75 80 ALA A N 1
ATOM 621 C CA . ALA A 1 80 ? 10.342 -1.773 3.893 1.00 91.75 80 ALA A CA 1
ATOM 622 C C . ALA A 1 80 ? 10.769 -1.665 5.365 1.00 91.75 80 ALA A C 1
ATOM 624 O O . ALA A 1 80 ? 9.930 -1.376 6.216 1.00 91.75 80 ALA A O 1
ATOM 625 N N . ASN A 1 81 ? 12.075 -1.740 5.649 1.00 92.25 81 ASN A N 1
ATOM 626 C CA . ASN A 1 81 ? 12.622 -1.588 7.003 1.00 92.25 81 ASN A CA 1
ATOM 627 C C . ASN A 1 81 ? 12.265 -0.237 7.645 1.00 92.25 81 ASN A C 1
ATOM 629 O O . ASN A 1 81 ? 11.874 -0.177 8.813 1.00 92.25 81 ASN A O 1
ATOM 633 N N . ASN A 1 82 ? 12.383 0.863 6.894 1.00 95.69 82 ASN A N 1
ATOM 634 C CA . ASN A 1 82 ? 12.022 2.189 7.397 1.00 95.69 82 ASN A CA 1
ATOM 635 C C . ASN A 1 82 ? 10.521 2.292 7.678 1.00 95.69 82 ASN A C 1
ATOM 637 O O . ASN A 1 82 ? 10.131 2.823 8.717 1.00 95.69 82 ASN A O 1
ATOM 641 N N . LEU A 1 83 ? 9.676 1.783 6.776 1.00 96.50 83 LEU A N 1
ATOM 642 C CA . LEU A 1 83 ? 8.231 1.798 6.978 1.00 96.50 83 LEU A CA 1
ATOM 643 C C . LEU A 1 83 ? 7.832 0.937 8.180 1.00 96.50 83 LEU A C 1
ATOM 645 O O . LEU A 1 83 ? 7.103 1.419 9.043 1.00 96.50 83 LEU A O 1
ATOM 649 N N . GLN A 1 84 ? 8.359 -0.286 8.280 1.00 9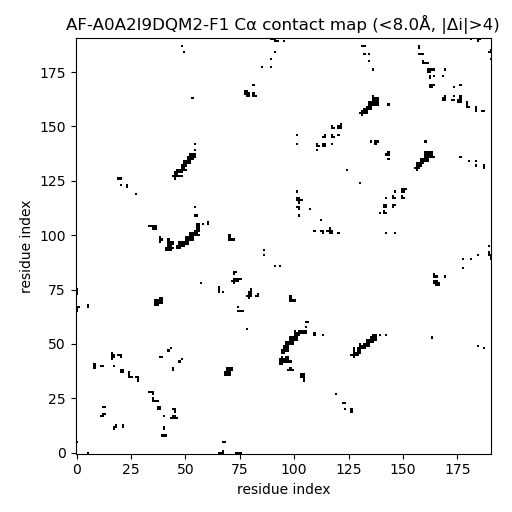6.38 84 GLN A N 1
ATOM 650 C CA . GLN A 1 84 ? 8.118 -1.182 9.409 1.00 96.38 84 GLN A CA 1
ATOM 651 C C . GLN A 1 84 ? 8.474 -0.503 10.731 1.00 96.38 84 GLN A C 1
ATOM 653 O O . GLN A 1 84 ? 7.667 -0.505 11.657 1.00 96.38 84 GLN A O 1
ATOM 658 N N . ARG A 1 85 ? 9.642 0.147 10.799 1.00 96.69 85 ARG A N 1
ATOM 659 C CA . ARG A 1 85 ? 10.062 0.905 11.979 1.00 96.69 85 ARG A CA 1
ATOM 660 C C . ARG A 1 85 ? 9.071 2.008 12.339 1.00 96.69 85 ARG A C 1
ATOM 662 O O . ARG A 1 85 ? 8.676 2.094 13.492 1.00 96.69 85 ARG A O 1
ATOM 669 N N . VAL A 1 86 ? 8.638 2.821 11.374 1.00 97.69 86 VAL A N 1
ATOM 670 C CA . VAL A 1 86 ? 7.659 3.892 11.633 1.00 97.69 86 VAL A CA 1
ATOM 671 C C . VAL A 1 86 ? 6.336 3.330 12.154 1.00 97.69 86 VAL A C 1
ATOM 673 O O . VAL A 1 86 ? 5.774 3.873 13.101 1.00 97.69 86 VAL A O 1
ATOM 676 N N . ILE A 1 87 ? 5.837 2.247 11.557 1.00 98.00 87 ILE A N 1
ATOM 677 C CA . ILE A 1 87 ? 4.587 1.602 11.978 1.00 98.00 87 ILE A CA 1
ATOM 678 C C . ILE A 1 87 ? 4.705 1.036 13.401 1.00 98.00 87 ILE A C 1
ATOM 680 O O . ILE A 1 87 ? 3.804 1.258 14.212 1.00 98.00 87 ILE A O 1
ATOM 684 N N . LEU A 1 88 ? 5.822 0.373 13.722 1.00 97.00 88 LEU A N 1
ATOM 685 C CA . LEU A 1 88 ? 6.105 -0.155 15.061 1.00 97.00 88 LEU A CA 1
ATOM 686 C C . LEU A 1 88 ? 6.259 0.959 16.103 1.00 97.00 88 LEU A C 1
ATOM 688 O O . LEU A 1 88 ? 5.644 0.878 17.163 1.00 97.00 88 LEU A O 1
ATOM 692 N N . ASP A 1 89 ? 7.016 2.013 15.791 1.00 96.81 89 ASP A N 1
ATOM 693 C CA . ASP A 1 89 ? 7.246 3.156 16.686 1.00 96.81 89 ASP A CA 1
ATOM 694 C C . ASP A 1 89 ? 5.935 3.897 17.008 1.00 96.81 89 ASP A C 1
ATOM 696 O O . ASP A 1 89 ? 5.773 4.443 18.100 1.00 96.81 89 ASP A O 1
ATOM 700 N N . LEU A 1 90 ? 4.981 3.912 16.070 1.00 97.62 90 LEU A N 1
ATOM 701 C CA . LEU A 1 90 ? 3.648 4.471 16.292 1.00 97.62 90 LEU A CA 1
ATOM 702 C C . LEU A 1 90 ? 2.712 3.530 17.057 1.00 97.62 90 LEU A C 1
ATOM 704 O O . LEU A 1 90 ? 1.693 4.001 17.549 1.00 97.62 90 LEU A O 1
ATOM 708 N N . GLY A 1 91 ? 3.022 2.235 17.155 1.00 97.31 91 GLY A N 1
ATOM 709 C CA . GLY A 1 91 ? 2.121 1.234 17.730 1.00 97.31 91 GLY A CA 1
ATOM 710 C C . GLY A 1 91 ? 0.883 0.963 16.870 1.00 97.31 91 GLY A C 1
ATOM 711 O O . GLY A 1 91 ? -0.147 0.550 17.397 1.00 97.31 91 GLY A O 1
ATOM 712 N N . LEU A 1 92 ? 0.958 1.210 15.556 1.00 97.06 92 LEU A N 1
ATOM 713 C CA . LEU A 1 92 ? -0.175 1.002 14.656 1.00 97.06 92 LEU A CA 1
ATOM 714 C C . LEU A 1 92 ? -0.459 -0.495 14.480 1.00 97.06 92 LEU A C 1
ATOM 716 O O . LEU A 1 92 ? 0.439 -1.235 14.060 1.00 97.06 92 LEU A O 1
ATOM 720 N N . PRO A 1 93 ? -1.697 -0.963 14.723 1.00 96.81 93 PRO A N 1
ATOM 721 C CA . PRO A 1 93 ? -2.032 -2.359 14.501 1.00 96.81 93 PRO A CA 1
ATOM 722 C C . PRO A 1 93 ? -1.936 -2.683 13.012 1.00 96.81 93 PRO A C 1
ATOM 724 O O . PRO A 1 93 ? -2.707 -2.166 12.202 1.00 96.81 93 PRO A O 1
ATOM 727 N N . ARG A 1 94 ? -1.016 -3.575 12.640 1.00 96.38 94 ARG A N 1
ATOM 728 C CA . ARG A 1 94 ? -0.818 -3.999 11.246 1.00 96.38 94 ARG A CA 1
ATOM 729 C C . ARG A 1 94 ? -2.103 -4.518 10.587 1.00 96.38 94 ARG A C 1
ATOM 731 O O . ARG A 1 94 ? -2.331 -4.265 9.410 1.00 96.38 94 ARG A O 1
ATOM 738 N N . SER A 1 95 ? -2.983 -5.145 11.367 1.00 97.00 95 SER A N 1
ATOM 739 C CA . SER A 1 95 ? -4.310 -5.607 10.938 1.00 97.00 95 SER A CA 1
ATOM 740 C C . SER A 1 95 ? -5.260 -4.493 10.475 1.00 97.00 95 SER A C 1
ATOM 742 O O . SER A 1 95 ? -6.283 -4.787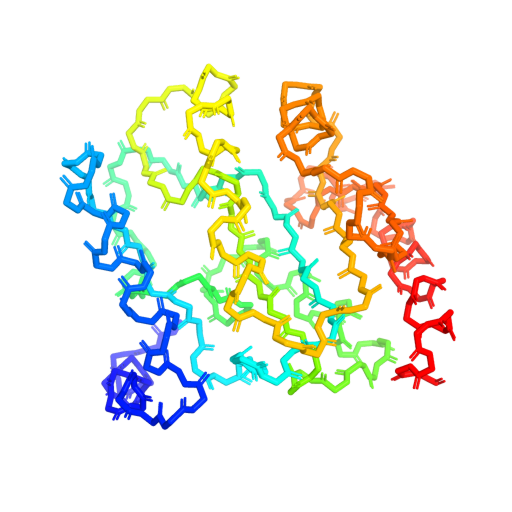 9.866 1.00 97.00 95 SER A O 1
ATOM 744 N N . THR A 1 96 ? -4.946 -3.224 10.743 1.00 98.38 96 THR A N 1
ATOM 745 C CA . THR A 1 96 ? -5.721 -2.061 10.270 1.00 98.38 96 THR A CA 1
ATOM 746 C C . THR A 1 96 ? -5.128 -1.435 9.007 1.00 98.38 96 THR A C 1
ATOM 748 O O . THR A 1 96 ? -5.739 -0.546 8.413 1.00 98.38 96 THR A O 1
ATOM 751 N N . LEU A 1 97 ? -3.949 -1.889 8.574 1.00 98.69 97 LEU A N 1
ATOM 752 C CA . LEU A 1 97 ? -3.196 -1.319 7.463 1.00 98.69 97 LEU A CA 1
ATOM 753 C C . LEU A 1 97 ? -3.278 -2.222 6.233 1.00 98.69 97 LEU A C 1
ATOM 755 O O . LEU A 1 97 ? -3.415 -3.434 6.357 1.00 98.69 97 LEU A O 1
ATOM 759 N N . LEU A 1 98 ? -3.140 -1.636 5.049 1.00 98.69 98 LEU A N 1
ATOM 760 C CA . LEU A 1 98 ? -2.849 -2.365 3.816 1.00 98.69 98 LEU A CA 1
ATOM 761 C C . LEU A 1 98 ? -1.767 -1.617 3.045 1.00 98.69 98 LEU A C 1
ATOM 763 O O . LEU A 1 98 ? -1.943 -0.432 2.762 1.00 98.69 98 LEU A O 1
ATOM 767 N N . LEU A 1 99 ? -0.662 -2.278 2.706 1.00 98.31 99 LEU A N 1
ATOM 768 C CA . LEU A 1 99 ? 0.395 -1.684 1.890 1.00 98.31 99 LEU A CA 1
ATOM 769 C C . LEU A 1 99 ? 0.206 -2.006 0.402 1.00 98.31 99 LEU A C 1
ATOM 771 O O . LEU A 1 99 ? -0.029 -3.153 0.023 1.00 98.31 99 LEU A O 1
ATOM 775 N N . TRP A 1 100 ? 0.342 -0.996 -0.461 1.00 97.94 100 TRP A N 1
ATOM 776 C CA . TRP A 1 100 ? 0.293 -1.178 -1.911 1.00 97.94 100 TRP A CA 1
ATOM 777 C C . TRP A 1 100 ? 1.140 -0.148 -2.667 1.00 97.94 100 TRP A C 1
ATOM 779 O O . TRP A 1 100 ? 1.391 0.952 -2.176 1.00 97.94 100 TRP A O 1
ATOM 789 N N . ASN A 1 101 ? 1.535 -0.480 -3.898 1.00 96.44 101 ASN A N 1
ATOM 790 C CA . ASN A 1 101 ? 2.200 0.438 -4.823 1.00 96.44 101 ASN A CA 1
ATOM 791 C C . ASN A 1 101 ? 1.229 0.900 -5.910 1.00 96.44 101 ASN A C 1
ATOM 793 O O . ASN A 1 101 ? 0.534 0.081 -6.507 1.00 96.44 101 ASN A O 1
ATOM 797 N N . VAL A 1 102 ? 1.226 2.195 -6.233 1.00 97.06 102 VAL A N 1
ATOM 798 C CA . VAL A 1 102 ? 0.466 2.718 -7.382 1.00 97.06 102 VAL A CA 1
ATOM 799 C C . VAL A 1 102 ? 0.909 2.025 -8.672 1.00 97.06 102 VAL A C 1
ATOM 801 O O . VAL A 1 102 ? 0.058 1.632 -9.462 1.00 97.06 102 VAL A O 1
ATOM 804 N N . VAL A 1 103 ? 2.216 1.805 -8.844 1.00 95.62 103 VAL A N 1
ATOM 805 C CA . VAL A 1 103 ? 2.804 1.005 -9.928 1.00 95.62 103 VAL A CA 1
ATOM 806 C C . VAL A 1 103 ? 3.394 -0.288 -9.334 1.00 95.62 103 VAL A C 1
ATOM 808 O O . VAL A 1 103 ? 4.531 -0.287 -8.866 1.00 95.62 103 VAL A O 1
ATOM 811 N N . PRO A 1 104 ? 2.631 -1.394 -9.273 1.00 93.88 104 PRO A N 1
ATOM 812 C CA . PRO A 1 104 ? 3.063 -2.620 -8.594 1.00 93.88 104 PRO A CA 1
ATOM 813 C C . PRO A 1 104 ? 3.962 -3.537 -9.441 1.00 93.88 104 PRO A C 1
ATOM 815 O O . PRO A 1 104 ? 4.439 -4.545 -8.930 1.00 93.88 104 PRO A O 1
ATOM 818 N N . TRP A 1 105 ? 4.194 -3.219 -10.714 1.00 91.50 105 TRP A N 1
ATOM 819 C CA . TRP A 1 105 ? 5.076 -3.967 -11.616 1.00 91.50 105 TRP A CA 1
ATOM 820 C C . TRP A 1 105 ? 6.446 -3.287 -11.757 1.00 91.50 105 TRP A C 1
ATOM 822 O O . TRP A 1 105 ? 6.617 -2.125 -11.393 1.00 91.50 105 TRP A O 1
ATOM 832 N N . GLN A 1 106 ? 7.429 -4.024 -12.277 1.00 84.19 106 GLN A N 1
ATOM 833 C CA . GLN A 1 106 ? 8.823 -3.569 -12.373 1.00 84.19 106 GLN A CA 1
ATOM 834 C C . GLN A 1 106 ? 9.194 -2.967 -13.736 1.00 84.19 106 GLN A C 1
ATOM 836 O O . GLN A 1 106 ? 10.217 -2.297 -13.848 1.00 84.19 106 GLN A O 1
ATOM 841 N N . ASP A 1 107 ? 8.414 -3.226 -14.785 1.00 82.94 107 ASP A N 1
ATOM 842 C CA . ASP A 1 107 ? 8.723 -2.782 -16.142 1.00 82.94 107 ASP A CA 1
ATOM 843 C C . ASP A 1 107 ? 8.218 -1.360 -16.437 1.00 82.94 107 ASP A C 1
ATOM 845 O O . ASP A 1 107 ? 7.112 -0.965 -16.068 1.00 82.94 107 ASP A O 1
ATOM 849 N N . GLY A 1 108 ? 9.026 -0.596 -17.172 1.00 85.50 108 GLY A N 1
ATOM 850 C CA . GLY A 1 108 ? 8.696 0.767 -17.589 1.00 85.50 108 GLY A CA 1
ATOM 851 C C . GLY A 1 108 ? 9.195 1.853 -16.633 1.00 85.50 108 GLY A C 1
ATOM 852 O O . GLY A 1 108 ? 9.804 1.589 -15.603 1.00 85.50 108 GLY A O 1
ATOM 853 N N . ASP A 1 109 ? 8.974 3.111 -17.020 1.00 88.75 109 ASP A N 1
ATOM 854 C CA . ASP A 1 109 ? 9.318 4.279 -16.203 1.00 88.75 109 ASP A CA 1
ATOM 855 C C . ASP A 1 109 ? 8.186 4.534 -15.196 1.00 88.75 109 ASP A C 1
ATOM 857 O O . ASP A 1 109 ? 7.091 4.928 -15.620 1.00 88.75 109 ASP A O 1
ATOM 861 N N . PRO A 1 110 ? 8.423 4.396 -13.877 1.00 86.88 110 PRO A N 1
ATOM 862 C CA . PRO A 1 110 ? 7.388 4.581 -12.862 1.00 86.88 110 PRO A CA 1
ATOM 863 C C . PRO A 1 110 ? 6.662 5.924 -12.958 1.00 86.88 110 PRO A C 1
ATOM 865 O O . PRO A 1 110 ? 5.476 6.020 -12.640 1.00 86.88 110 PRO A O 1
ATOM 868 N N . LYS A 1 111 ? 7.341 6.981 -13.424 1.00 88.81 111 LYS A N 1
ATOM 869 C CA . LYS A 1 111 ? 6.722 8.303 -13.561 1.00 88.81 111 LYS A CA 1
ATOM 870 C C . LYS A 1 111 ? 5.686 8.332 -14.675 1.00 88.81 111 LYS A C 1
ATOM 872 O O . LYS A 1 111 ? 4.678 9.021 -14.521 1.00 88.81 111 LYS A O 1
ATOM 877 N N . LYS A 1 112 ? 5.940 7.606 -15.768 1.00 92.50 112 LYS A N 1
ATOM 878 C CA . LYS A 1 112 ? 5.043 7.487 -16.928 1.00 92.50 112 LYS A CA 1
ATOM 879 C C . LYS A 1 112 ? 3.937 6.464 -16.677 1.00 92.50 112 LYS A C 1
ATOM 881 O O . LYS A 1 112 ? 2.807 6.678 -17.102 1.00 92.50 112 LYS A O 1
ATOM 886 N N . GLU A 1 113 ? 4.243 5.408 -15.931 1.00 95.12 113 GLU A N 1
ATOM 887 C CA . GLU A 1 113 ? 3.299 4.343 -15.581 1.00 95.12 113 GLU A CA 1
ATOM 888 C C . GLU A 1 113 ? 2.339 4.728 -14.444 1.00 95.12 113 GLU A C 1
ATOM 890 O O . GLU A 1 113 ? 1.326 4.062 -14.254 1.00 95.12 113 GLU A O 1
ATOM 895 N N . ALA A 1 114 ? 2.600 5.815 -13.708 1.00 95.44 114 ALA A N 1
ATOM 896 C CA . ALA A 1 114 ? 1.773 6.244 -12.576 1.00 95.44 114 ALA A CA 1
ATOM 897 C C . ALA A 1 114 ? 0.277 6.376 -12.920 1.00 95.44 114 ALA A C 1
ATOM 899 O O . ALA A 1 114 ? -0.565 5.943 -12.135 1.00 95.44 114 ALA A O 1
ATOM 900 N N . GLY A 1 115 ? -0.055 6.924 -14.094 1.00 96.88 115 GLY A N 1
ATOM 901 C CA . GLY A 1 115 ? -1.442 7.017 -14.563 1.00 96.88 115 GLY A CA 1
ATOM 902 C C . GLY A 1 115 ? -2.048 5.643 -14.857 1.00 96.88 115 GLY A C 1
ATOM 903 O O . GLY A 1 115 ? -3.155 5.347 -14.418 1.00 96.88 115 GLY A O 1
ATOM 904 N N . VAL A 1 116 ? -1.286 4.768 -15.522 1.00 96.44 116 VAL A N 1
ATOM 905 C CA . VAL A 1 116 ? -1.693 3.388 -15.846 1.00 96.44 116 VAL A CA 1
ATOM 906 C C . VAL A 1 116 ? -1.928 2.564 -14.578 1.00 96.44 116 VAL A C 1
ATOM 908 O O . VAL A 1 116 ? -2.850 1.761 -14.517 1.00 96.44 116 VAL A O 1
ATOM 911 N N . GLY A 1 117 ? -1.124 2.768 -13.539 1.00 96.81 117 GLY A N 1
ATOM 912 C CA . GLY A 1 117 ? -1.341 2.150 -12.234 1.00 96.81 117 GLY A CA 1
ATOM 913 C C . GLY A 1 117 ? -2.568 2.708 -11.513 1.00 96.81 117 GLY A C 1
ATOM 914 O O . GLY A 1 117 ? -3.424 1.958 -11.036 1.00 96.81 117 GLY A O 1
ATOM 915 N N . ALA A 1 118 ? -2.690 4.036 -11.471 1.00 97.50 118 ALA A N 1
ATOM 916 C CA . ALA A 1 118 ? -3.725 4.719 -10.704 1.00 97.50 118 ALA A CA 1
ATOM 917 C C . ALA A 1 118 ? -5.154 4.401 -11.176 1.00 97.50 118 ALA A C 1
ATOM 919 O O . ALA A 1 118 ? -6.034 4.270 -10.323 1.00 97.50 118 ALA A O 1
ATOM 920 N N . ILE A 1 119 ? -5.384 4.183 -12.482 1.00 97.56 119 ILE A N 1
ATOM 921 C CA . ILE A 1 119 ? -6.718 3.840 -13.028 1.00 97.56 119 ILE A CA 1
ATOM 922 C C . ILE A 1 119 ? -7.310 2.554 -12.423 1.00 97.56 119 ILE A C 1
ATOM 924 O O . ILE A 1 119 ? -8.510 2.289 -12.529 1.00 97.56 119 ILE A O 1
ATOM 928 N N . HIS A 1 120 ? -6.483 1.724 -11.780 1.00 97.75 120 HIS A N 1
ATOM 929 C CA . HIS A 1 120 ? -6.911 0.486 -11.135 1.00 97.75 120 HIS A CA 1
ATOM 930 C C . HIS A 1 120 ? -7.249 0.653 -9.644 1.00 97.75 120 HIS A C 1
ATOM 932 O O . HIS A 1 120 ? -7.969 -0.186 -9.091 1.00 97.75 120 HIS A O 1
ATOM 938 N N . LEU A 1 121 ? -6.845 1.757 -9.004 1.00 97.88 121 LEU A N 1
ATOM 939 C CA . LEU A 1 121 ? -7.104 2.016 -7.582 1.00 97.88 121 LEU A CA 1
ATOM 940 C C . LEU A 1 121 ? -8.595 2.021 -7.211 1.00 97.88 121 LEU A C 1
ATOM 942 O O . LEU A 1 121 ? -8.931 1.465 -6.164 1.00 97.88 121 LEU A O 1
ATOM 946 N N . PRO A 1 122 ? -9.532 2.546 -8.030 1.00 97.31 122 PRO A N 1
ATOM 947 C CA . PRO A 1 122 ? -10.953 2.476 -7.696 1.00 97.31 122 PRO A CA 1
ATOM 948 C C . PRO A 1 122 ? -11.475 1.048 -7.526 1.00 97.31 122 PRO A C 1
ATOM 950 O O . PRO A 1 122 ? -12.374 0.837 -6.712 1.00 97.31 122 PRO A O 1
ATOM 953 N N . ARG A 1 123 ? -10.925 0.072 -8.265 1.00 96.56 123 ARG A N 1
ATOM 954 C CA . ARG A 1 123 ? -11.300 -1.345 -8.130 1.00 96.56 123 ARG A CA 1
ATOM 955 C C . ARG A 1 123 ? -10.726 -1.963 -6.863 1.00 96.56 123 ARG A C 1
ATOM 957 O O . ARG A 1 123 ? -11.429 -2.741 -6.230 1.00 96.56 123 ARG A O 1
ATOM 964 N N . LEU A 1 124 ? -9.508 -1.584 -6.473 1.00 98.12 124 LEU A N 1
ATOM 965 C CA . LEU A 1 124 ? -8.939 -1.982 -5.185 1.00 98.12 124 LEU A CA 1
ATOM 966 C C . LEU A 1 124 ? -9.787 -1.444 -4.028 1.00 98.12 124 LEU A C 1
ATOM 968 O O . LEU A 1 124 ? -10.220 -2.208 -3.176 1.00 98.12 124 LEU A O 1
ATOM 972 N N . ILE A 1 125 ? -10.099 -0.146 -4.039 1.00 97.69 125 ILE A N 1
ATOM 973 C CA . ILE A 1 125 ? -10.883 0.511 -2.980 1.00 97.69 125 ILE A CA 1
ATOM 974 C C . ILE A 1 125 ? -12.266 -0.140 -2.816 1.00 97.69 125 ILE A C 1
ATOM 976 O O . ILE A 1 125 ? -12.735 -0.313 -1.697 1.00 97.69 125 ILE A O 1
ATOM 980 N N . GLN A 1 126 ? -12.900 -0.587 -3.905 1.00 96.50 126 GLN A N 1
ATOM 981 C CA . GLN A 1 126 ? -14.173 -1.326 -3.850 1.00 96.50 126 GLN A CA 1
ATOM 982 C C . GLN A 1 126 ? -14.093 -2.678 -3.120 1.00 96.50 126 GLN A C 1
ATOM 984 O O . GLN A 1 126 ? -15.134 -3.248 -2.799 1.00 96.50 126 GLN A O 1
ATOM 989 N N . ARG A 1 127 ? -12.892 -3.218 -2.881 1.00 97.62 127 ARG A N 1
ATOM 990 C CA . ARG A 1 127 ? -12.664 -4.448 -2.104 1.00 97.62 127 ARG A CA 1
ATOM 991 C C . ARG A 1 127 ? -12.365 -4.185 -0.632 1.00 97.62 127 ARG A C 1
ATOM 993 O O . ARG A 1 127 ? -12.212 -5.140 0.119 1.00 97.62 127 ARG A O 1
ATOM 1000 N N . LEU A 1 128 ? -12.303 -2.922 -0.217 1.00 98.00 128 LEU A N 1
ATOM 1001 C CA . LEU A 1 128 ? -11.941 -2.515 1.137 1.00 98.00 128 LEU A CA 1
ATOM 1002 C C . LEU A 1 128 ? -13.153 -1.866 1.827 1.00 98.00 128 LEU A C 1
ATOM 1004 O O . LEU A 1 128 ? -13.224 -0.640 1.917 1.00 98.00 128 LEU A O 1
ATOM 1008 N N . PRO A 1 129 ? -14.139 -2.659 2.293 1.00 97.06 129 PRO A N 1
ATOM 1009 C CA . PRO A 1 129 ? -15.377 -2.134 2.877 1.00 97.06 129 PRO A CA 1
ATOM 1010 C C . PRO A 1 129 ? -15.154 -1.286 4.136 1.00 97.06 129 PRO A C 1
ATOM 1012 O O . PRO A 1 129 ? -15.977 -0.424 4.434 1.00 97.06 129 PRO A O 1
ATOM 1015 N N . ASN A 1 130 ? -14.045 -1.507 4.845 1.00 97.69 130 ASN A N 1
ATOM 1016 C CA . ASN A 1 130 ? -13.700 -0.791 6.072 1.00 97.69 130 ASN A CA 1
ATOM 1017 C C . ASN A 1 130 ? -12.740 0.382 5.833 1.00 97.69 130 ASN A C 1
ATOM 1019 O O . ASN A 1 130 ? -12.320 1.020 6.796 1.00 97.69 130 ASN A O 1
ATOM 1023 N N . LEU A 1 131 ? -12.376 0.678 4.580 1.00 98.44 131 LEU A N 1
ATOM 1024 C CA . LEU A 1 131 ? -11.403 1.723 4.289 1.00 98.44 131 LEU A CA 1
ATOM 1025 C C . LEU A 1 131 ? -11.941 3.090 4.713 1.00 98.44 131 LEU A C 1
ATOM 1027 O O . LEU A 1 131 ? -12.986 3.540 4.241 1.00 98.44 131 LEU A O 1
ATOM 1031 N N . ARG A 1 132 ? -11.185 3.773 5.571 1.00 98.25 132 ARG A N 1
ATOM 1032 C CA . ARG A 1 132 ? -11.521 5.098 6.100 1.00 98.25 132 ARG A CA 1
ATOM 1033 C C . ARG A 1 132 ? -10.482 6.152 5.743 1.00 98.25 132 ARG A C 1
ATOM 1035 O O . ARG A 1 132 ? -10.817 7.334 5.735 1.00 98.25 132 ARG A O 1
ATOM 1042 N N . GLY A 1 133 ? -9.253 5.763 5.402 1.00 98.31 133 GLY A N 1
ATOM 1043 C CA . GLY A 1 133 ? -8.244 6.714 4.949 1.00 98.31 133 GLY A CA 1
ATOM 1044 C C . GLY A 1 133 ? -7.210 6.159 3.979 1.00 98.31 133 GLY A C 1
ATOM 1045 O O . GLY A 1 133 ? -7.014 4.950 3.856 1.00 98.31 133 GLY A O 1
ATOM 1046 N N . ILE A 1 134 ? -6.540 7.079 3.288 1.00 98.50 134 ILE A N 1
ATOM 1047 C CA . ILE A 1 134 ? -5.435 6.803 2.369 1.00 98.50 134 ILE A CA 1
ATOM 1048 C C . ILE A 1 134 ? -4.249 7.699 2.732 1.00 98.50 134 ILE A C 1
ATOM 1050 O O . ILE A 1 134 ? -4.358 8.929 2.775 1.00 98.50 134 ILE A O 1
ATOM 1054 N N . ALA A 1 135 ? -3.091 7.078 2.948 1.00 98.38 135 ALA A N 1
ATOM 1055 C CA . ALA A 1 135 ? -1.817 7.766 3.095 1.00 98.38 135 ALA A CA 1
ATOM 1056 C C . ALA A 1 135 ? -0.954 7.523 1.856 1.00 98.38 135 ALA A C 1
ATOM 1058 O O . ALA A 1 135 ? -0.467 6.418 1.632 1.00 98.38 135 ALA A O 1
ATOM 1059 N N . VAL A 1 136 ? -0.742 8.564 1.051 1.00 98.00 136 VAL A N 1
ATOM 1060 C CA . VAL A 1 136 ? 0.163 8.504 -0.102 1.00 98.00 136 VAL A CA 1
ATOM 1061 C C . VAL A 1 136 ? 1.578 8.823 0.373 1.00 98.00 136 VAL A C 1
ATOM 1063 O O . VAL A 1 136 ? 1.896 9.967 0.709 1.00 98.00 136 VAL A O 1
ATOM 1066 N N . LEU A 1 137 ? 2.434 7.806 0.397 1.00 96.56 137 LEU A N 1
ATOM 1067 C CA . LEU A 1 137 ? 3.822 7.850 0.857 1.00 96.56 137 LEU A CA 1
ATOM 1068 C C . LEU A 1 137 ? 4.761 8.210 -0.302 1.00 96.56 137 LEU A C 1
ATOM 1070 O O . LEU A 1 137 ? 5.723 7.510 -0.619 1.00 96.56 137 LEU A O 1
ATOM 1074 N N . SER A 1 138 ? 4.432 9.293 -1.000 1.00 92.19 138 SER A N 1
ATOM 1075 C CA . SER A 1 138 ? 5.195 9.797 -2.133 1.00 92.19 138 SER A CA 1
ATOM 1076 C C . SER A 1 138 ? 4.937 11.286 -2.334 1.00 92.19 138 SER A C 1
ATOM 1078 O O . SER A 1 138 ? 3.804 11.764 -2.246 1.00 92.19 138 SER A O 1
ATOM 1080 N N . LYS A 1 139 ? 6.002 12.014 -2.677 1.00 86.75 139 LYS A N 1
ATOM 1081 C CA . LYS A 1 139 ? 5.929 13.389 -3.191 1.00 86.75 139 LYS A CA 1
ATOM 1082 C C . LYS A 1 139 ? 6.128 13.458 -4.705 1.00 86.75 139 LYS A C 1
ATOM 1084 O O . LYS A 1 139 ? 6.174 14.556 -5.251 1.00 86.75 139 LYS A O 1
ATOM 1089 N N . GLU A 1 140 ? 6.245 12.315 -5.381 1.00 90.19 140 GLU A N 1
ATOM 1090 C CA . GLU A 1 140 ? 6.424 12.303 -6.829 1.00 90.19 140 GLU A CA 1
ATOM 1091 C C . GLU A 1 140 ? 5.163 12.829 -7.518 1.00 90.19 140 GLU A C 1
ATOM 1093 O O . GLU A 1 140 ? 4.072 12.277 -7.356 1.00 90.19 140 GLU A O 1
ATOM 1098 N N . GLY A 1 141 ? 5.319 13.918 -8.275 1.00 91.19 141 GLY A N 1
ATOM 1099 C CA . GLY A 1 141 ? 4.194 14.703 -8.780 1.00 91.19 141 GLY A CA 1
ATOM 1100 C C . GLY A 1 141 ? 3.234 13.901 -9.654 1.00 91.19 141 GLY A C 1
ATOM 1101 O O . GLY A 1 141 ? 2.023 14.054 -9.508 1.00 91.19 141 GLY A O 1
ATOM 1102 N N . SER A 1 142 ? 3.748 13.009 -10.509 1.00 92.75 142 SER A N 1
ATOM 1103 C CA . SER A 1 142 ? 2.903 12.164 -11.362 1.00 92.75 142 SER A CA 1
ATOM 1104 C C . SER A 1 142 ? 2.072 11.171 -10.552 1.00 92.75 142 SER A C 1
ATOM 1106 O O . SER A 1 142 ? 0.891 11.003 -10.840 1.00 92.75 142 SER A O 1
ATOM 1108 N N . VAL A 1 143 ? 2.635 10.582 -9.495 1.00 94.50 143 VAL A N 1
ATOM 1109 C CA . VAL A 1 143 ? 1.921 9.667 -8.591 1.00 94.50 143 VAL A CA 1
ATOM 1110 C C . VAL A 1 143 ? 0.830 10.414 -7.836 1.00 94.50 143 VAL A C 1
ATOM 1112 O O . VAL A 1 143 ? -0.328 10.011 -7.871 1.00 94.50 143 VAL A O 1
ATOM 1115 N N . VAL A 1 144 ? 1.172 11.538 -7.199 1.00 94.62 144 VAL A N 1
ATOM 1116 C CA . VAL A 1 144 ? 0.208 12.344 -6.433 1.00 94.62 144 VAL A CA 1
ATOM 1117 C C . VAL A 1 144 ? -0.936 12.824 -7.321 1.00 94.62 144 VAL A C 1
ATOM 1119 O O . VAL A 1 144 ? -2.096 12.738 -6.922 1.00 94.62 144 VAL A O 1
ATOM 1122 N N . LYS A 1 145 ? -0.617 13.320 -8.521 1.00 95.81 145 LYS A N 1
ATOM 1123 C CA . LYS A 1 145 ? -1.611 13.764 -9.498 1.00 95.81 145 LYS A CA 1
ATOM 1124 C C . LYS A 1 145 ? -2.528 12.611 -9.912 1.00 95.81 145 LYS A C 1
ATOM 1126 O O . LYS A 1 145 ? -3.737 12.738 -9.762 1.00 95.81 145 LYS A O 1
ATOM 1131 N N . SER A 1 146 ? -1.956 11.485 -10.339 1.00 96.94 146 SER A N 1
ATOM 1132 C CA . SER A 1 146 ? -2.731 10.345 -10.847 1.00 96.94 146 SER A CA 1
ATOM 1133 C C . SER A 1 146 ? -3.647 9.755 -9.772 1.00 96.94 146 SER A C 1
ATOM 1135 O O . SER A 1 146 ? -4.815 9.497 -10.030 1.00 96.94 146 SER A O 1
ATOM 1137 N N . VAL A 1 147 ? -3.169 9.615 -8.528 1.00 96.44 147 VAL A N 1
ATOM 1138 C CA . VAL A 1 147 ? -4.008 9.140 -7.412 1.00 96.44 147 VAL A CA 1
ATOM 1139 C C . VAL A 1 147 ? -5.180 10.091 -7.150 1.00 96.44 147 VAL A C 1
ATOM 1141 O O . VAL A 1 147 ? -6.297 9.632 -6.928 1.00 96.44 147 VAL A O 1
ATOM 1144 N N . ARG A 1 148 ? -4.950 11.411 -7.186 1.00 94.25 148 ARG A N 1
ATOM 1145 C CA . ARG A 1 148 ? -6.011 12.414 -6.979 1.00 94.25 148 ARG A CA 1
ATOM 1146 C C . ARG A 1 148 ? -7.061 12.412 -8.082 1.00 94.25 148 ARG A C 1
ATOM 1148 O O . ARG A 1 148 ? -8.221 12.677 -7.793 1.00 94.25 148 ARG A O 1
ATOM 1155 N N . GLU A 1 149 ? -6.641 12.182 -9.319 1.00 95.31 149 GLU A N 1
ATOM 1156 C CA . GLU A 1 149 ? -7.533 12.151 -10.479 1.00 95.31 149 GLU A CA 1
ATOM 1157 C C . GLU A 1 149 ? -8.385 10.876 -10.488 1.00 95.31 149 GLU A C 1
ATOM 1159 O O . GLU A 1 149 ? -9.587 10.945 -10.735 1.00 95.31 149 GLU A O 1
ATOM 1164 N N . GLU A 1 150 ? -7.787 9.732 -10.147 1.00 96.06 150 GLU A N 1
ATOM 1165 C CA . GLU A 1 150 ? -8.446 8.431 -10.270 1.00 96.06 150 GLU A CA 1
ATOM 1166 C C . GLU A 1 150 ? -9.268 8.035 -9.046 1.00 96.06 150 GLU A C 1
ATOM 1168 O O . GLU A 1 150 ? -10.264 7.327 -9.189 1.00 96.06 150 GLU A O 1
ATOM 1173 N N . VAL A 1 151 ? -8.902 8.474 -7.836 1.00 93.75 151 VAL A N 1
ATOM 1174 C CA . VAL A 1 151 ? -9.673 8.153 -6.628 1.00 93.75 151 VAL A CA 1
ATOM 1175 C C . VAL A 1 151 ? -10.784 9.191 -6.433 1.00 93.75 151 VAL A C 1
ATOM 1177 O O . VAL A 1 151 ? -10.517 10.306 -5.982 1.00 93.75 151 VAL A O 1
ATOM 1180 N N . PRO A 1 152 ? -12.057 8.856 -6.716 1.00 79.94 152 PRO A N 1
ATOM 1181 C CA . PRO A 1 152 ? -13.127 9.838 -6.718 1.00 79.94 152 PRO A CA 1
ATOM 1182 C C . PRO A 1 152 ? -13.472 10.295 -5.299 1.00 79.94 152 PRO A C 1
ATOM 1184 O O . PRO A 1 152 ? -13.564 9.487 -4.371 1.00 79.94 152 PRO A O 1
ATOM 1187 N N . SER A 1 153 ? -13.813 11.576 -5.163 1.00 82.94 153 SER A N 1
ATOM 1188 C CA . SER A 1 153 ? -14.214 12.218 -3.899 1.00 82.94 153 SER A CA 1
ATOM 1189 C C . SER A 1 153 ? -15.457 11.613 -3.232 1.00 82.94 153 SER A C 1
ATOM 1191 O O . SER A 1 153 ? -15.737 11.900 -2.070 1.00 82.94 153 SER A O 1
ATOM 1193 N N . ARG A 1 154 ? -16.208 10.758 -3.942 1.00 84.44 154 ARG A N 1
ATOM 1194 C CA . ARG A 1 154 ? -17.356 10.025 -3.385 1.00 84.44 154 ARG A CA 1
ATOM 1195 C C . ARG A 1 154 ? -16.955 9.064 -2.263 1.00 84.44 154 ARG A C 1
ATOM 1197 O O . ARG A 1 154 ? -17.778 8.772 -1.400 1.00 84.44 154 ARG A O 1
ATOM 1204 N N . TYR A 1 155 ? -15.715 8.568 -2.277 1.00 82.31 155 TYR A N 1
ATOM 1205 C CA . TYR A 1 155 ? -15.162 7.834 -1.150 1.00 82.31 155 TYR A CA 1
ATOM 1206 C C . TYR A 1 155 ? -14.813 8.876 -0.081 1.00 82.31 155 TYR A C 1
ATOM 1208 O O . TYR A 1 155 ? -13.850 9.625 -0.233 1.00 82.31 155 TYR A O 1
ATOM 1216 N N . ARG A 1 156 ? -15.644 8.989 0.964 1.00 89.06 156 ARG A N 1
ATOM 1217 C CA . ARG A 1 156 ? -15.463 9.932 2.085 1.00 89.06 156 ARG A CA 1
ATOM 1218 C C . ARG A 1 156 ? -14.288 9.500 2.974 1.00 89.06 156 ARG A C 1
ATOM 1220 O O . ARG A 1 156 ? -14.488 9.089 4.110 1.00 89.06 156 ARG A O 1
ATOM 1227 N N . LEU A 1 157 ? -13.085 9.532 2.413 1.00 95.88 157 LEU A N 1
ATOM 1228 C CA . LEU A 1 157 ? -11.851 9.057 3.029 1.00 95.88 157 LEU A CA 1
ATOM 1229 C C . LEU A 1 157 ? -11.062 10.227 3.613 1.00 95.88 157 LEU A C 1
ATOM 1231 O O . LEU A 1 157 ? -11.022 11.312 3.030 1.00 95.88 157 LEU A O 1
ATOM 1235 N N . GLU A 1 158 ? -10.384 9.985 4.729 1.00 97.62 158 GLU A N 1
ATOM 1236 C CA . GLU A 1 158 ? -9.315 10.857 5.205 1.00 97.62 158 GLU A CA 1
ATOM 1237 C C . GLU A 1 158 ? -8.070 10.698 4.329 1.00 97.62 158 GLU A C 1
ATOM 1239 O O . GLU A 1 158 ? -7.735 9.600 3.882 1.00 97.62 158 GLU A O 1
ATOM 1244 N N . TRP A 1 159 ? -7.351 11.796 4.105 1.00 96.94 159 TRP A N 1
ATOM 1245 C CA . TRP A 1 159 ? -6.186 11.812 3.224 1.00 96.94 159 TRP A CA 1
ATOM 1246 C C . TRP A 1 159 ? -4.963 12.399 3.909 1.00 96.94 159 TRP A C 1
ATOM 1248 O O . TRP A 1 159 ? -5.040 13.423 4.591 1.00 96.94 159 TRP A O 1
ATOM 1258 N N . THR A 1 160 ? -3.805 11.805 3.634 1.00 97.38 160 THR A N 1
ATOM 1259 C CA . THR A 1 160 ? -2.511 12.451 3.856 1.00 97.38 160 THR A CA 1
ATOM 1260 C C . THR A 1 160 ? -1.556 12.167 2.699 1.00 97.38 160 THR A C 1
ATOM 1262 O O . THR A 1 160 ? -1.602 11.106 2.080 1.00 97.38 160 THR A O 1
ATOM 1265 N N . TYR A 1 161 ? -0.697 13.139 2.389 1.00 96.50 161 TYR A N 1
ATOM 1266 C CA . TYR A 1 161 ? 0.341 13.039 1.360 1.00 96.50 161 TYR A CA 1
ATOM 1267 C C . TYR A 1 161 ? 1.680 13.375 1.998 1.00 96.50 161 TYR A C 1
ATOM 1269 O O . TYR A 1 161 ? 1.938 14.540 2.326 1.00 96.50 161 TYR A O 1
ATOM 1277 N N . THR A 1 162 ? 2.558 12.393 2.128 1.00 95.81 162 THR A N 1
ATOM 1278 C CA . THR A 1 162 ? 3.814 12.542 2.864 1.00 95.81 162 THR A CA 1
ATOM 1279 C C . THR A 1 162 ? 5.005 11.984 2.086 1.00 95.81 162 THR A C 1
ATOM 1281 O O . THR A 1 162 ? 4.915 11.707 0.890 1.00 95.81 162 THR A O 1
ATOM 1284 N N . PHE A 1 163 ? 6.168 11.957 2.723 1.00 93.56 163 PHE A N 1
ATOM 1285 C CA . PHE A 1 163 ? 7.419 11.529 2.117 1.00 93.56 163 PHE A CA 1
ATOM 1286 C C . PHE A 1 163 ? 7.501 10.008 2.020 1.00 93.56 163 PHE A C 1
ATOM 1288 O O . PHE A 1 163 ? 6.908 9.286 2.813 1.00 93.56 163 PHE A O 1
ATOM 1295 N N . SER A 1 164 ? 8.252 9.528 1.032 1.00 91.31 164 SER A N 1
ATOM 1296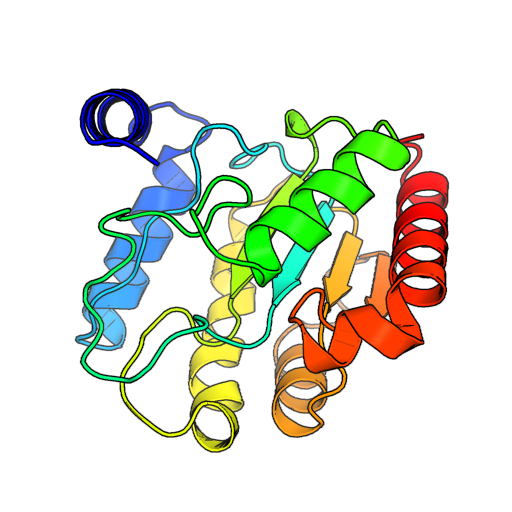 C CA . SER A 1 164 ? 8.504 8.097 0.881 1.00 91.31 164 SER A CA 1
ATOM 1297 C C . SER A 1 164 ? 9.410 7.578 2.007 1.00 91.31 164 SER A C 1
ATOM 1299 O O . SER A 1 164 ? 10.367 8.275 2.368 1.00 91.31 164 SER A O 1
ATOM 1301 N N . PRO A 1 165 ? 9.163 6.355 2.517 1.00 92.69 165 PRO A N 1
ATOM 1302 C CA . PRO A 1 165 ? 10.077 5.666 3.425 1.00 92.69 165 PRO A CA 1
ATOM 1303 C C . PRO A 1 165 ? 11.375 5.198 2.741 1.00 92.69 165 PRO A C 1
ATOM 1305 O O . PRO A 1 165 ? 12.262 4.677 3.414 1.00 92.69 165 PRO A O 1
ATOM 1308 N N . GLY A 1 166 ? 11.533 5.391 1.426 1.00 89.69 166 GLY A N 1
ATOM 1309 C CA . GLY A 1 166 ? 12.758 5.013 0.726 1.00 89.69 166 GLY A CA 1
ATOM 1310 C C . GLY A 1 166 ? 13.973 5.821 1.195 1.00 89.69 166 GLY A C 1
ATOM 1311 O O . GLY A 1 166 ? 13.807 6.966 1.627 1.00 89.69 166 GLY A O 1
ATOM 1312 N N . PRO A 1 167 ? 15.208 5.286 1.086 1.00 85.75 167 PRO A N 1
ATOM 1313 C CA . PRO A 1 167 ? 16.408 5.833 1.733 1.00 85.75 167 PRO A CA 1
ATOM 1314 C C . PRO A 1 167 ? 16.577 7.349 1.619 1.00 85.75 167 PRO A C 1
ATOM 1316 O O . PRO A 1 167 ? 16.790 8.038 2.614 1.00 85.75 167 PRO A O 1
ATOM 1319 N N . ARG A 1 168 ? 16.428 7.886 0.402 1.00 83.25 168 ARG A N 1
ATOM 1320 C CA . ARG A 1 168 ? 16.576 9.324 0.130 1.00 83.25 168 ARG A CA 1
ATOM 1321 C C . ARG A 1 168 ? 15.481 10.162 0.790 1.00 83.25 168 ARG A C 1
ATOM 1323 O O . ARG A 1 168 ? 15.771 11.231 1.322 1.00 83.25 168 ARG A O 1
ATOM 1330 N N . GLY A 1 169 ? 14.237 9.685 0.738 1.00 80.75 169 GLY A N 1
ATOM 1331 C CA . GLY A 1 169 ? 13.089 10.360 1.341 1.00 80.75 169 GLY A CA 1
ATOM 1332 C C . GLY A 1 169 ? 13.172 10.337 2.863 1.00 80.75 169 GLY A C 1
ATOM 1333 O O . GLY A 1 169 ? 13.057 11.385 3.501 1.00 80.75 169 GLY A O 1
ATOM 1334 N N . TYR A 1 170 ? 13.457 9.162 3.422 1.00 87.75 170 TYR A N 1
ATOM 1335 C CA . TYR A 1 170 ? 13.477 8.922 4.857 1.00 87.75 170 TYR A CA 1
ATOM 1336 C C . TYR A 1 170 ? 14.625 9.633 5.578 1.00 87.75 170 TYR A C 1
ATOM 1338 O O . TYR A 1 170 ? 14.387 10.240 6.619 1.00 87.75 170 TYR A O 1
ATOM 1346 N N . ALA A 1 171 ? 15.836 9.651 5.006 1.00 87.69 171 ALA A N 1
ATOM 1347 C CA . ALA A 1 171 ? 17.016 10.247 5.646 1.00 87.69 171 ALA A CA 1
ATOM 1348 C C . ALA A 1 171 ? 16.810 11.704 6.103 1.00 87.69 171 ALA A C 1
ATOM 1350 O O . ALA A 1 171 ? 17.345 12.109 7.129 1.00 87.69 171 ALA A O 1
ATOM 1351 N N . HIS A 1 172 ? 16.009 12.480 5.366 1.00 88.94 172 HIS A N 1
ATOM 1352 C CA . HIS A 1 172 ? 15.747 13.889 5.678 1.00 88.94 172 HIS A CA 1
ATOM 1353 C C . HIS A 1 172 ? 14.338 14.139 6.223 1.00 88.94 172 HIS A C 1
ATOM 1355 O O . HIS A 1 172 ? 14.099 15.169 6.847 1.00 88.94 172 HIS A O 1
ATOM 1361 N N . ASN A 1 173 ? 13.390 13.227 5.976 1.00 93.69 173 ASN A N 1
ATOM 1362 C CA . ASN A 1 173 ? 11.970 13.472 6.237 1.00 93.69 173 ASN A CA 1
ATOM 1363 C C . ASN A 1 173 ? 11.295 12.390 7.086 1.00 93.69 173 ASN A C 1
ATOM 1365 O O . ASN A 1 173 ? 10.074 12.429 7.229 1.00 93.69 173 ASN A O 1
ATOM 1369 N N . GLY A 1 174 ? 12.049 11.453 7.671 1.00 93.25 174 GLY A N 1
ATOM 1370 C CA . GLY A 1 174 ? 11.501 10.373 8.497 1.00 93.25 174 GLY A CA 1
ATOM 1371 C C . GLY A 1 174 ? 10.594 10.889 9.616 1.00 93.25 174 GLY A C 1
ATOM 1372 O O . GLY A 1 174 ? 9.460 10.442 9.738 1.00 93.25 174 GLY A O 1
ATOM 1373 N N . ALA A 1 175 ? 11.014 11.934 10.337 1.00 95.62 175 ALA A N 1
ATOM 1374 C CA . ALA A 1 175 ? 10.189 12.561 11.374 1.00 95.62 175 ALA A CA 1
ATOM 1375 C C . ALA A 1 175 ? 8.859 13.118 10.832 1.00 95.62 175 ALA A C 1
ATOM 1377 O O . ALA A 1 175 ? 7.821 13.014 11.485 1.00 95.62 175 ALA A O 1
ATOM 1378 N N . ARG A 1 176 ? 8.867 13.687 9.618 1.00 96.56 176 ARG A N 1
ATOM 1379 C CA . ARG A 1 176 ? 7.654 14.221 8.991 1.00 96.56 176 ARG A CA 1
ATOM 1380 C C . ARG A 1 176 ? 6.725 13.107 8.507 1.00 96.56 176 ARG A C 1
ATOM 1382 O O . ARG A 1 176 ? 5.522 13.218 8.720 1.00 96.56 176 ARG A O 1
ATOM 1389 N N . LEU A 1 177 ? 7.276 12.044 7.918 1.00 96.62 177 LEU A N 1
ATOM 1390 C CA . LEU A 1 177 ? 6.540 10.821 7.585 1.00 96.62 177 LEU A CA 1
ATOM 1391 C C . LEU A 1 177 ? 5.830 10.264 8.827 1.00 96.62 177 LEU A C 1
ATOM 1393 O O . LEU A 1 177 ? 4.615 10.072 8.797 1.00 96.62 177 LEU A O 1
ATOM 1397 N N . THR A 1 178 ? 6.561 10.084 9.931 1.00 97.69 178 THR A N 1
ATOM 1398 C CA . THR A 1 178 ? 6.006 9.593 11.199 1.00 97.69 178 THR A CA 1
ATOM 1399 C C . THR A 1 178 ? 4.890 10.498 11.712 1.00 97.69 178 THR A C 1
ATOM 1401 O O . THR A 1 178 ? 3.820 10.011 12.067 1.00 97.69 178 THR A O 1
ATOM 1404 N N . GLN A 1 179 ? 5.092 11.819 11.703 1.00 98.19 179 GLN A N 1
ATOM 1405 C CA . GLN A 1 179 ? 4.082 12.764 12.177 1.00 98.19 179 GLN A CA 1
ATOM 1406 C C . GLN A 1 179 ? 2.810 12.749 11.319 1.00 98.19 179 GLN A C 1
ATOM 1408 O O . GLN A 1 179 ? 1.702 12.773 11.856 1.00 98.19 179 GLN A O 1
ATOM 1413 N N . ASP A 1 180 ? 2.948 12.717 9.993 1.00 98.31 180 ASP A N 1
ATOM 1414 C CA . ASP A 1 180 ? 1.804 12.705 9.080 1.00 98.31 180 ASP A CA 1
ATOM 1415 C C . ASP A 1 180 ? 1.006 11.393 9.206 1.00 98.31 180 ASP A C 1
ATOM 1417 O O . ASP A 1 180 ? -0.228 11.435 9.195 1.00 98.31 180 ASP A O 1
ATOM 1421 N N . LEU A 1 181 ? 1.689 10.251 9.384 1.00 98.38 181 LEU A N 1
ATOM 1422 C CA . LEU A 1 181 ? 1.053 8.957 9.659 1.00 98.38 181 LEU A CA 1
ATOM 1423 C C . LEU A 1 181 ? 0.357 8.932 11.023 1.00 98.38 181 LEU A C 1
ATOM 1425 O O . LEU A 1 181 ? -0.789 8.495 11.118 1.00 98.38 181 LEU A O 1
ATOM 1429 N N . GLN A 1 182 ? 0.989 9.479 12.062 1.00 98.50 182 GLN A N 1
ATOM 1430 C CA . GLN A 1 182 ? 0.366 9.622 13.377 1.00 98.50 182 GLN A CA 1
ATOM 1431 C C . GLN A 1 182 ? -0.916 10.464 13.308 1.00 98.50 182 GLN A C 1
ATOM 1433 O O . GLN A 1 182 ? -1.924 10.133 13.929 1.00 98.50 182 GLN A O 1
ATOM 1438 N N . ASN A 1 183 ? -0.894 11.556 12.541 1.00 98.56 183 ASN A N 1
ATOM 1439 C CA . ASN A 1 183 ? -2.028 12.467 12.421 1.00 98.56 183 ASN A CA 1
ATOM 1440 C C . ASN A 1 183 ? -3.231 11.807 11.741 1.00 98.56 183 ASN A C 1
ATOM 1442 O O . ASN A 1 183 ? -4.347 11.927 12.247 1.00 98.56 183 ASN A O 1
ATOM 1446 N N . ILE A 1 184 ? -3.027 11.112 10.614 1.00 98.50 184 ILE A N 1
ATOM 1447 C CA . ILE A 1 184 ? -4.132 10.396 9.960 1.00 98.50 184 ILE A CA 1
ATOM 1448 C C . ILE A 1 184 ? -4.629 9.246 10.837 1.00 98.50 184 ILE A C 1
ATOM 1450 O O . ILE A 1 184 ? -5.834 9.099 11.002 1.00 98.50 184 ILE A O 1
ATOM 1454 N N . ALA A 1 185 ? -3.736 8.499 11.485 1.00 98.25 185 ALA A N 1
ATOM 1455 C CA . ALA A 1 185 ? -4.138 7.405 12.356 1.00 98.25 185 ALA A CA 1
ATOM 1456 C C . ALA A 1 185 ? -4.997 7.866 13.546 1.00 98.25 185 ALA A C 1
ATOM 1458 O O . ALA A 1 185 ? -6.012 7.239 13.836 1.00 98.25 185 ALA A O 1
ATOM 1459 N N . ARG A 1 186 ? -4.670 9.003 14.178 1.00 98.12 186 ARG A N 1
ATOM 1460 C CA . ARG A 1 186 ? -5.506 9.601 15.237 1.00 98.12 186 ARG A CA 1
ATOM 1461 C C . ARG A 1 186 ? -6.888 10.007 14.740 1.00 98.12 186 ARG A C 1
ATOM 1463 O O . ARG A 1 186 ? -7.877 9.754 15.418 1.00 98.12 186 ARG A O 1
ATOM 1470 N N . LYS A 1 187 ? -6.978 10.613 13.550 1.00 97.75 187 LYS A N 1
ATOM 1471 C CA . LYS A 1 187 ? -8.276 10.944 12.933 1.00 97.75 187 LYS A CA 1
ATOM 1472 C C . LYS A 1 187 ? -9.126 9.700 12.684 1.00 97.75 187 LYS A C 1
ATOM 1474 O O . LYS A 1 187 ? -10.348 9.759 12.764 1.00 97.75 187 LYS A O 1
ATOM 1479 N N . LEU A 1 188 ? -8.467 8.586 12.381 1.00 97.69 188 LEU A N 1
ATOM 1480 C CA . LEU A 1 188 ? -9.097 7.288 12.199 1.00 97.69 188 LEU A CA 1
ATOM 1481 C C . LEU A 1 188 ? -9.302 6.526 13.520 1.00 97.69 188 LEU A C 1
ATOM 1483 O O . LEU A 1 188 ? -9.906 5.460 13.500 1.00 97.69 188 LEU A O 1
ATOM 1487 N N . SER A 1 189 ? -8.874 7.058 14.667 1.00 97.44 189 SER A N 1
ATOM 1488 C CA . SER A 1 189 ? -8.948 6.368 15.965 1.00 97.44 189 SER A CA 1
ATOM 1489 C C . SER A 1 189 ? -8.237 5.005 15.969 1.00 97.44 189 SER A C 1
ATOM 1491 O O . SER A 1 189 ? -8.712 4.059 16.589 1.00 97.44 189 SER A O 1
ATOM 1493 N N . LEU A 1 190 ? -7.112 4.906 15.250 1.00 95.25 190 LEU A N 1
ATOM 1494 C CA . LEU A 1 190 ? -6.243 3.7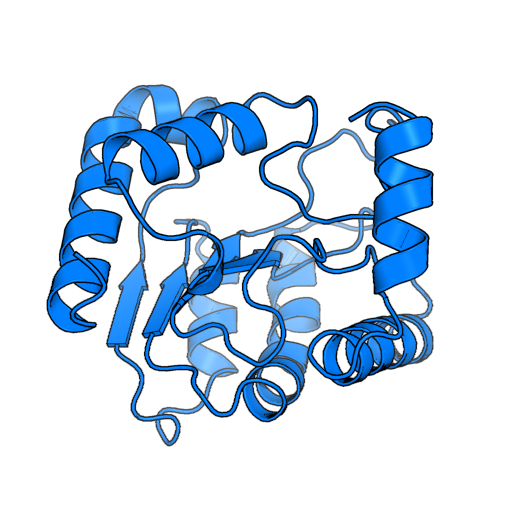17 15.211 1.00 95.25 190 LEU A CA 1
ATOM 1495 C C . LEU A 1 190 ? -5.122 3.760 16.269 1.00 95.25 190 LEU A C 1
ATOM 1497 O O . LEU A 1 190 ? -4.367 2.797 16.389 1.00 95.25 190 LEU A O 1
ATOM 1501 N N . LEU A 1 191 ? -4.999 4.888 16.982 1.00 91.06 191 LEU A N 1
ATOM 1502 C CA . LEU A 1 191 ? -4.035 5.197 18.046 1.00 91.06 191 LEU A CA 1
ATOM 1503 C C . LEU A 1 191 ? -4.749 5.839 19.235 1.00 91.06 191 LEU A C 1
ATOM 1505 O O . LEU A 1 191 ? -5.773 6.520 18.984 1.00 91.06 191 LEU A O 1
#

Nearest PDB structures (foldseek):
  5h0j-assembly1_A  TM=5.142E-01  e=7.783E-03  Pedobacter heparinus DSM 2366
  5h0k-assembly1_A  TM=5.129E-01  e=2.092E-02  Pedobacter heparinus DSM 2366
  6gzo-assembly1_A  TM=4.796E-01  e=7.089E-01  Lactococcus cremoris
  3h6e-assembly1_A  TM=5.250E-01  e=1.684E+00  Novosphingobium aromaticivorans DSM 12444

pLDDT: mean 92.08, std 11.79, range [35.75, 98.81]